Protein AF-A0A957Z1W0-F1 (afdb_monomer_lite)

Secondary structure (DSSP, 8-state):
-HHHHHHHHHHHHHHHHHHHTTS--PPPPPPPP--PPPP-PPPPP----------PPPPEETTEEPPTTPPPPPPPP---TT------B-HHHHEEE---S-----HHHHHHHHTTSS--HHHHS-SS-EEE-GGG-TT-S--S--------SS----S-GGGT----STTHHHHHTGGGSSEE-GGGGGBSSSSPPEESSEEEEEE-TTSS-EEEEEPTT-B-TTS-B--

Sequence (231 aa):
MRKSRLLLSLLAVLAVLLLAACGGASSPAAPAADAPAEEAAAPAESDAAAPEAEAAAGTAGKFGDMPADAIPYPDPPELDLGGAVIDRLPIDQIVTYKALDSYSEPEWVSELVAAGELPPVEERLPVEPKVVLAGGMPDGIGVYGDVWRDFSACPTAGWFNGAGVTSGWFGIESMTSRYSALVKTGPLFRADQDVEPLPNTAKSWEWSEDGLELTMHLIEGAKWSDGELFT

pLDDT: mean 79.97, std 21.45, range [31.0, 98.5]

Structure (mmCIF, N/CA/C/O backbone):
data_AF-A0A957Z1W0-F1
#
_entry.id   AF-A0A957Z1W0-F1
#
loop_
_atom_site.group_PDB
_atom_site.id
_atom_site.type_symbol
_atom_site.label_atom_id
_atom_site.label_alt_id
_atom_site.label_comp_id
_atom_site.label_asym_id
_atom_site.label_entity_id
_atom_site.label_seq_id
_atom_site.pdbx_PDB_ins_code
_atom_site.Cartn_x
_atom_site.Cartn_y
_atom_site.Cartn_z
_atom_site.occupancy
_atom_site.B_iso_or_equiv
_atom_site.auth_seq_id
_atom_site.auth_comp_id
_atom_site.auth_asym_id
_atom_site.auth_atom_id
_atom_site.pdbx_PDB_model_num
ATOM 1 N N . MET A 1 1 ? 32.746 0.016 55.256 1.00 59.09 1 MET A N 1
ATOM 2 C CA . MET A 1 1 ? 32.710 1.059 54.197 1.00 59.09 1 MET A CA 1
ATOM 3 C C . MET A 1 1 ? 33.961 1.091 53.307 1.00 59.09 1 MET A C 1
ATOM 5 O O . MET A 1 1 ? 33.808 1.139 52.096 1.00 59.09 1 MET A O 1
ATOM 9 N N . ARG A 1 2 ? 35.191 1.009 53.844 1.00 56.28 2 ARG A N 1
ATOM 10 C CA . ARG A 1 2 ? 36.436 1.085 53.038 1.00 56.28 2 ARG A CA 1
ATOM 11 C C . ARG A 1 2 ? 36.672 -0.116 52.096 1.00 56.28 2 ARG A C 1
ATOM 13 O O . ARG A 1 2 ? 37.099 0.084 50.970 1.00 56.28 2 ARG A O 1
ATOM 20 N N . LYS A 1 3 ? 36.317 -1.339 52.519 1.00 53.56 3 LYS A N 1
ATOM 21 C CA . LYS A 1 3 ? 36.441 -2.571 51.705 1.00 53.56 3 LYS A CA 1
ATOM 22 C C . LYS A 1 3 ? 35.435 -2.650 50.544 1.00 53.56 3 LYS A C 1
ATOM 24 O O . LYS A 1 3 ? 35.791 -3.102 49.469 1.00 53.56 3 LYS A O 1
ATOM 29 N N . SER A 1 4 ? 34.212 -2.151 50.743 1.00 56.38 4 SER A N 1
ATOM 30 C CA . SER A 1 4 ? 33.168 -2.112 49.702 1.00 56.38 4 SER A CA 1
ATOM 31 C C . SER A 1 4 ? 33.476 -1.068 48.621 1.00 56.38 4 SER A C 1
ATOM 33 O O . SER A 1 4 ? 33.294 -1.350 47.444 1.00 56.38 4 SER A O 1
ATOM 35 N N . ARG A 1 5 ? 34.059 0.084 48.993 1.00 64.69 5 ARG A N 1
ATOM 36 C CA . ARG A 1 5 ? 34.560 1.068 48.018 1.00 64.69 5 ARG A CA 1
ATOM 37 C C . ARG A 1 5 ? 35.732 0.526 47.198 1.00 64.69 5 ARG A C 1
ATOM 39 O O . ARG A 1 5 ? 35.742 0.718 45.994 1.00 64.69 5 ARG A O 1
ATOM 46 N N . LEU A 1 6 ? 36.657 -0.210 47.823 1.00 67.00 6 LEU A N 1
ATOM 47 C CA . LEU A 1 6 ? 37.774 -0.846 47.114 1.00 67.00 6 LEU A CA 1
ATOM 48 C C . LEU A 1 6 ? 37.292 -1.899 46.100 1.00 67.00 6 LEU A C 1
ATOM 50 O O . LEU A 1 6 ? 37.817 -1.966 44.996 1.00 67.00 6 LEU A O 1
ATOM 54 N N . LEU A 1 7 ? 36.267 -2.682 46.463 1.00 66.88 7 LEU A N 1
ATOM 55 C CA . LEU A 1 7 ? 35.676 -3.697 45.588 1.00 66.88 7 LEU A CA 1
ATOM 56 C C . LEU A 1 7 ? 34.949 -3.070 44.389 1.00 66.88 7 LEU A C 1
ATOM 58 O O . LEU A 1 7 ? 35.126 -3.534 43.269 1.00 66.88 7 LEU A O 1
ATOM 62 N N . LEU A 1 8 ? 34.189 -1.987 44.606 1.00 67.75 8 LEU A N 1
ATOM 63 C CA . LEU A 1 8 ? 33.541 -1.246 43.517 1.00 67.75 8 LEU A CA 1
ATOM 64 C C . LEU A 1 8 ? 34.561 -0.574 42.588 1.00 67.75 8 LEU A C 1
ATOM 66 O O . LEU A 1 8 ? 34.362 -0.571 41.379 1.00 67.75 8 LEU A O 1
ATOM 70 N N . SER A 1 9 ? 35.664 -0.039 43.123 1.00 70.00 9 SER A N 1
ATOM 71 C CA . SER A 1 9 ? 36.733 0.541 42.300 1.00 70.00 9 SER A CA 1
ATOM 72 C C . SER A 1 9 ? 37.452 -0.517 41.458 1.00 70.00 9 SER A C 1
ATOM 74 O O . SER A 1 9 ? 37.756 -0.258 40.299 1.00 70.00 9 SER A O 1
ATOM 76 N N . LEU A 1 10 ? 37.675 -1.720 41.999 1.00 73.06 10 LEU A N 1
ATOM 77 C CA . LEU A 1 10 ? 38.251 -2.841 41.247 1.00 73.06 10 LEU A CA 1
ATOM 78 C C . LEU A 1 10 ? 37.306 -3.356 40.154 1.00 73.06 10 LEU A C 1
ATOM 80 O O . LEU A 1 10 ? 37.760 -3.626 39.047 1.00 73.06 10 LEU A O 1
ATOM 84 N N . LEU A 1 11 ? 36.001 -3.437 40.432 1.00 73.00 11 LEU A N 1
ATOM 85 C CA . LEU A 1 11 ? 34.994 -3.810 39.432 1.00 73.00 11 LEU A CA 1
ATOM 86 C C . LEU A 1 11 ? 34.859 -2.761 38.320 1.00 73.00 11 LEU A C 1
ATOM 88 O O . LEU A 1 11 ? 34.731 -3.131 37.157 1.00 73.00 11 LEU A O 1
ATOM 92 N N . ALA A 1 12 ? 34.946 -1.469 38.649 1.00 71.38 12 ALA A N 1
ATOM 93 C CA . ALA A 1 12 ? 34.915 -0.395 37.657 1.00 71.38 12 ALA A CA 1
ATOM 94 C C . ALA A 1 12 ? 36.155 -0.411 36.746 1.00 71.38 12 ALA A C 1
ATOM 96 O O . ALA A 1 12 ? 36.028 -0.261 35.535 1.00 71.38 12 ALA A O 1
ATOM 97 N N . VAL A 1 13 ? 37.348 -0.657 37.301 1.00 74.31 13 VAL A N 1
ATOM 98 C CA . VAL A 1 13 ? 38.587 -0.778 36.510 1.00 74.31 13 VAL A CA 1
ATOM 99 C C . VAL A 1 13 ? 38.562 -2.030 35.626 1.00 74.31 13 VAL A C 1
ATOM 101 O O . VAL A 1 13 ? 38.965 -1.965 34.467 1.00 74.31 13 VAL A O 1
ATOM 104 N N . LEU A 1 14 ? 38.028 -3.150 36.125 1.00 70.25 14 LEU A N 1
ATOM 105 C CA . LEU A 1 14 ? 37.868 -4.375 35.338 1.00 70.25 14 LEU A CA 1
ATOM 106 C C . LEU A 1 14 ? 36.849 -4.197 34.196 1.00 70.25 14 LEU A C 1
ATOM 108 O O . LEU A 1 14 ? 37.093 -4.669 33.091 1.00 70.25 14 LEU A O 1
ATOM 112 N N . ALA A 1 15 ? 35.751 -3.467 34.423 1.00 67.25 15 ALA A N 1
ATOM 113 C CA . ALA A 1 15 ? 34.764 -3.157 33.386 1.00 67.25 15 ALA A CA 1
ATOM 114 C C . ALA A 1 15 ? 35.337 -2.256 32.276 1.00 67.25 15 ALA A C 1
ATOM 116 O O . ALA A 1 15 ? 35.078 -2.494 31.099 1.00 67.25 15 ALA A O 1
ATOM 117 N N . VAL A 1 16 ? 36.171 -1.269 32.626 1.00 66.75 16 VAL A N 1
ATOM 118 C CA . VAL A 1 16 ? 36.849 -0.398 31.646 1.00 66.75 16 VAL A CA 1
ATOM 119 C C . VAL A 1 16 ? 37.889 -1.173 30.825 1.00 66.75 16 VAL A C 1
ATOM 121 O O . VAL A 1 16 ? 37.997 -0.959 29.619 1.00 66.75 16 VAL A O 1
ATOM 124 N N . LEU A 1 17 ? 38.608 -2.121 31.437 1.00 56.19 17 LEU A N 1
ATOM 125 C CA . LEU A 1 17 ? 39.556 -2.991 30.726 1.00 56.19 17 LEU A CA 1
ATOM 126 C C . LEU A 1 17 ? 38.856 -4.001 29.799 1.00 56.19 17 LEU A C 1
ATOM 128 O O . LEU A 1 17 ? 39.382 -4.305 28.732 1.00 56.19 17 LEU A O 1
ATOM 132 N N . LEU A 1 18 ? 37.660 -4.479 30.163 1.00 55.69 18 LEU A N 1
ATOM 133 C CA . LEU A 1 18 ? 36.839 -5.356 29.316 1.00 55.69 18 LEU A CA 1
ATOM 134 C C . LEU A 1 18 ? 36.223 -4.611 28.118 1.00 55.69 18 LEU A C 1
ATOM 136 O O . LEU A 1 18 ? 36.116 -5.183 27.039 1.00 55.69 18 LEU A O 1
ATOM 140 N N . LEU A 1 19 ? 35.880 -3.328 28.272 1.00 53.97 19 LEU A N 1
ATOM 141 C CA . LEU A 1 19 ? 35.364 -2.484 27.184 1.00 53.97 19 LEU A CA 1
ATOM 142 C C . LEU A 1 19 ? 36.447 -2.089 26.162 1.00 53.97 19 LEU A C 1
ATOM 144 O O . LEU A 1 19 ? 36.145 -1.950 24.979 1.00 53.97 19 LEU A O 1
ATOM 148 N N . ALA A 1 20 ? 37.711 -1.970 26.581 1.00 51.81 20 ALA A N 1
ATOM 149 C CA . ALA A 1 20 ? 38.837 -1.703 25.679 1.00 51.81 20 ALA A CA 1
ATOM 150 C C . ALA A 1 20 ? 39.288 -2.939 24.869 1.00 51.81 20 ALA A C 1
ATOM 152 O O . ALA A 1 20 ? 39.982 -2.794 23.866 1.00 51.81 20 ALA A O 1
ATOM 153 N N . ALA A 1 21 ? 38.879 -4.148 25.269 1.00 47.38 21 ALA A N 1
ATOM 154 C CA . ALA A 1 21 ? 39.274 -5.401 24.620 1.00 47.38 21 ALA A CA 1
ATOM 155 C C . ALA A 1 21 ? 38.381 -5.813 23.429 1.00 47.38 21 ALA A C 1
ATOM 157 O O . ALA A 1 21 ? 38.711 -6.770 22.734 1.00 47.38 21 ALA A O 1
ATOM 158 N N . CYS A 1 22 ? 37.290 -5.086 23.154 1.00 44.84 22 CYS A N 1
ATOM 159 C CA . CYS A 1 22 ? 36.417 -5.332 21.994 1.00 44.84 22 CYS A CA 1
ATOM 160 C C . CYS A 1 22 ? 36.575 -4.294 20.865 1.00 44.84 22 CYS A C 1
ATOM 162 O O . CYS A 1 22 ? 35.866 -4.363 19.864 1.00 44.84 22 CYS A O 1
ATOM 164 N N . GLY A 1 23 ? 37.505 -3.343 20.992 1.00 48.09 23 GLY A N 1
ATOM 165 C CA . GLY A 1 23 ? 37.800 -2.334 19.971 1.00 48.09 23 GLY A CA 1
ATOM 166 C C . GLY A 1 23 ? 39.154 -2.570 19.313 1.00 48.09 23 GLY A C 1
ATOM 167 O O . GLY A 1 23 ? 40.088 -1.815 19.557 1.00 48.09 23 GLY A O 1
ATOM 168 N N . GLY A 1 24 ? 39.290 -3.630 18.514 1.00 49.97 24 GLY A N 1
ATOM 169 C CA . GLY A 1 24 ? 40.565 -3.923 17.857 1.00 49.97 24 GLY A CA 1
ATOM 170 C C . GLY A 1 24 ? 40.610 -5.261 17.137 1.00 49.97 24 GLY A C 1
ATOM 171 O O . GLY A 1 24 ? 41.377 -6.137 17.517 1.00 49.97 24 GLY A O 1
ATOM 172 N N . ALA A 1 25 ? 39.815 -5.412 16.081 1.00 33.88 25 ALA A N 1
ATOM 173 C CA . ALA A 1 25 ? 40.031 -6.447 15.079 1.00 33.88 25 ALA A CA 1
ATOM 174 C C . ALA A 1 25 ? 39.794 -5.840 13.691 1.00 33.88 25 ALA A C 1
ATOM 176 O O . ALA A 1 25 ? 38.688 -5.877 13.158 1.00 33.88 25 ALA A O 1
ATOM 177 N N . SER A 1 26 ? 40.848 -5.256 13.110 1.00 42.06 26 SER A N 1
ATOM 178 C CA . SER A 1 26 ? 40.954 -5.215 11.650 1.00 42.06 26 SER A CA 1
ATOM 179 C C . SER A 1 26 ? 40.967 -6.663 11.174 1.00 42.06 26 SER A C 1
ATOM 181 O O . SER A 1 26 ? 41.855 -7.430 11.548 1.00 42.06 26 SER A O 1
ATOM 183 N N . SER A 1 27 ? 39.970 -7.039 10.383 1.00 35.75 27 SER A N 1
ATOM 184 C CA . SER A 1 27 ? 39.966 -8.316 9.676 1.00 35.75 27 SER A CA 1
ATOM 185 C C . SER A 1 27 ? 41.146 -8.335 8.690 1.00 35.75 27 SER A C 1
ATOM 187 O O . SER A 1 27 ? 41.393 -7.310 8.046 1.00 35.75 27 SER A O 1
ATOM 189 N N . PRO A 1 28 ? 41.903 -9.439 8.551 1.00 34.31 28 PRO A N 1
ATOM 190 C CA . PRO A 1 28 ? 42.955 -9.519 7.550 1.00 34.31 28 PRO A CA 1
ATOM 191 C C . PRO A 1 28 ? 42.308 -9.553 6.162 1.00 34.31 28 PRO A C 1
ATOM 193 O O . PRO A 1 28 ? 41.522 -10.448 5.850 1.00 34.31 28 PRO A O 1
ATOM 196 N N . ALA A 1 29 ? 42.626 -8.557 5.334 1.00 34.72 29 ALA A N 1
ATOM 197 C CA . ALA A 1 29 ? 42.295 -8.578 3.919 1.00 34.72 29 ALA A CA 1
ATOM 198 C C . ALA A 1 29 ? 42.909 -9.830 3.269 1.00 34.72 29 ALA A C 1
ATOM 200 O O . ALA A 1 29 ? 44.074 -10.158 3.504 1.00 34.72 29 ALA A O 1
ATOM 201 N N . ALA A 1 30 ? 42.110 -10.529 2.462 1.00 35.12 30 ALA A N 1
ATOM 202 C CA . ALA A 1 30 ? 42.587 -11.593 1.587 1.00 35.12 30 ALA A CA 1
ATOM 203 C C . ALA A 1 30 ? 43.680 -11.049 0.640 1.00 35.12 30 ALA A C 1
ATOM 205 O O . ALA A 1 30 ? 43.606 -9.878 0.255 1.00 35.12 30 ALA A O 1
ATOM 206 N N . PRO A 1 31 ? 44.690 -11.852 0.256 1.00 33.50 31 PRO A N 1
ATOM 207 C CA . PRO A 1 31 ? 45.748 -11.375 -0.623 1.00 33.50 31 PRO A CA 1
ATOM 208 C C . PRO A 1 31 ? 45.157 -11.050 -1.998 1.00 33.50 31 PRO A C 1
ATOM 210 O O . PRO A 1 31 ? 44.576 -11.911 -2.661 1.00 33.50 31 PRO A O 1
ATOM 213 N N . ALA A 1 32 ? 45.296 -9.789 -2.404 1.00 33.56 32 ALA A N 1
ATOM 214 C CA . ALA A 1 32 ? 45.069 -9.365 -3.773 1.00 33.56 32 ALA A CA 1
ATOM 215 C C . ALA A 1 32 ? 46.113 -10.041 -4.672 1.00 33.56 32 ALA A C 1
ATOM 217 O O . ALA A 1 32 ? 47.299 -10.070 -4.343 1.00 33.56 32 ALA A O 1
ATOM 218 N N . ALA A 1 33 ? 45.655 -10.610 -5.784 1.00 36.47 33 ALA A N 1
ATOM 219 C CA . ALA A 1 33 ? 46.530 -11.113 -6.828 1.00 36.47 33 ALA A CA 1
ATOM 220 C C . ALA A 1 33 ? 47.331 -9.952 -7.442 1.00 36.47 33 ALA A C 1
ATOM 222 O O . ALA A 1 33 ? 46.771 -8.886 -7.702 1.00 36.47 33 ALA A O 1
ATOM 223 N N . ASP A 1 34 ? 48.628 -10.188 -7.648 1.00 34.19 34 ASP A N 1
ATOM 224 C CA . ASP A 1 34 ? 49.595 -9.290 -8.283 1.00 34.19 34 ASP A CA 1
ATOM 225 C C . ASP A 1 34 ? 49.047 -8.649 -9.569 1.00 34.19 34 ASP A C 1
ATOM 227 O O . ASP A 1 34 ? 48.797 -9.328 -10.567 1.00 34.19 34 ASP A O 1
ATOM 231 N N . ALA A 1 35 ? 48.938 -7.322 -9.560 1.00 34.38 35 ALA A N 1
ATOM 232 C CA . ALA A 1 35 ? 48.971 -6.496 -10.759 1.00 34.38 35 ALA A CA 1
ATOM 233 C C . ALA A 1 35 ? 50.261 -5.658 -10.682 1.00 34.38 35 ALA A C 1
ATOM 235 O O . ALA A 1 35 ? 50.503 -5.044 -9.637 1.00 34.38 35 ALA A O 1
ATOM 236 N N . PRO A 1 36 ? 51.121 -5.644 -11.717 1.00 33.56 36 PRO A N 1
ATOM 237 C CA . PRO A 1 36 ? 52.393 -4.947 -11.630 1.00 33.56 36 PRO A CA 1
ATOM 238 C C . PRO A 1 36 ? 52.189 -3.435 -11.527 1.00 33.56 36 PRO A C 1
ATOM 240 O O . PRO A 1 36 ? 51.396 -2.846 -12.260 1.00 33.56 36 PRO A O 1
ATOM 243 N N . ALA A 1 37 ? 52.940 -2.830 -10.608 1.00 32.16 37 ALA A N 1
ATOM 244 C CA . ALA A 1 37 ? 53.057 -1.392 -10.443 1.00 32.16 37 ALA A CA 1
ATOM 245 C C . ALA A 1 37 ? 53.673 -0.767 -11.701 1.00 32.16 37 ALA A C 1
ATOM 247 O O . ALA A 1 37 ? 54.792 -1.116 -12.082 1.00 32.16 37 ALA A O 1
ATOM 248 N N . GLU A 1 38 ? 52.950 0.161 -12.322 1.00 32.00 38 GLU A N 1
ATOM 249 C CA . GLU A 1 38 ? 53.497 1.024 -13.361 1.00 32.00 38 GLU A CA 1
ATOM 250 C C . GLU A 1 38 ? 54.140 2.260 -12.716 1.00 32.00 38 GLU A C 1
ATOM 252 O O . GLU A 1 38 ? 53.639 2.850 -11.756 1.00 32.00 38 GLU A O 1
ATOM 257 N N . GLU A 1 39 ? 55.328 2.562 -13.217 1.00 31.98 39 GLU A N 1
ATOM 258 C CA . GLU A 1 39 ? 56.337 3.470 -12.697 1.00 31.98 39 GLU A CA 1
ATOM 259 C C . GLU A 1 39 ? 55.892 4.938 -12.806 1.00 31.98 39 GLU A C 1
ATOM 261 O O . GLU A 1 39 ? 55.429 5.398 -13.850 1.00 31.98 39 GLU A O 1
ATOM 266 N N . ALA A 1 40 ? 56.039 5.700 -11.719 1.00 33.75 40 ALA A N 1
ATOM 267 C CA . ALA A 1 40 ? 55.772 7.133 -11.717 1.00 33.75 40 ALA A CA 1
ATOM 268 C C . ALA A 1 40 ? 56.818 7.868 -12.574 1.00 33.75 40 ALA A C 1
ATOM 270 O O . ALA A 1 40 ? 57.959 8.059 -12.152 1.00 33.75 40 ALA A O 1
ATOM 271 N N . ALA A 1 41 ? 56.421 8.300 -13.772 1.00 31.34 41 ALA A N 1
ATOM 272 C CA . ALA A 1 41 ? 57.234 9.162 -14.619 1.00 31.34 41 ALA A CA 1
ATOM 273 C C . ALA A 1 41 ? 57.200 10.621 -14.119 1.00 31.34 41 ALA A C 1
ATOM 275 O O . ALA A 1 41 ? 56.143 11.186 -13.834 1.00 31.34 41 ALA A O 1
ATOM 276 N N . ALA A 1 42 ? 58.390 11.216 -14.010 1.00 36.88 42 ALA A N 1
ATOM 277 C CA . ALA A 1 42 ? 58.640 12.617 -13.671 1.00 36.88 42 ALA A CA 1
ATOM 278 C C . ALA A 1 42 ? 57.992 13.595 -14.684 1.00 36.88 42 ALA A C 1
ATOM 280 O O . ALA A 1 42 ? 57.745 13.210 -15.829 1.00 36.88 42 ALA A O 1
ATOM 281 N N . PRO A 1 43 ? 57.728 14.863 -14.304 1.00 31.88 43 PRO A N 1
ATOM 282 C CA . PRO A 1 43 ? 57.012 15.798 -15.162 1.00 31.88 43 PRO A CA 1
ATOM 283 C C . PRO A 1 43 ? 57.882 16.205 -16.356 1.00 31.88 43 PRO A C 1
ATOM 285 O O . PRO A 1 43 ? 58.996 16.698 -16.186 1.00 31.88 43 PRO A O 1
ATOM 288 N N . ALA A 1 44 ? 57.362 16.007 -17.566 1.00 31.00 44 ALA A N 1
ATOM 289 C CA . ALA A 1 44 ? 57.933 16.589 -18.770 1.00 31.00 44 ALA A CA 1
ATOM 290 C C . ALA A 1 44 ? 57.480 18.052 -18.879 1.00 31.00 44 ALA A C 1
ATOM 292 O O . ALA A 1 44 ? 56.282 18.334 -18.952 1.00 31.00 44 ALA A O 1
ATOM 293 N N . GLU A 1 45 ? 58.439 18.979 -18.889 1.00 40.72 45 GLU A N 1
ATOM 294 C CA . GLU A 1 45 ? 58.228 20.346 -19.365 1.00 40.72 45 GLU A CA 1
ATOM 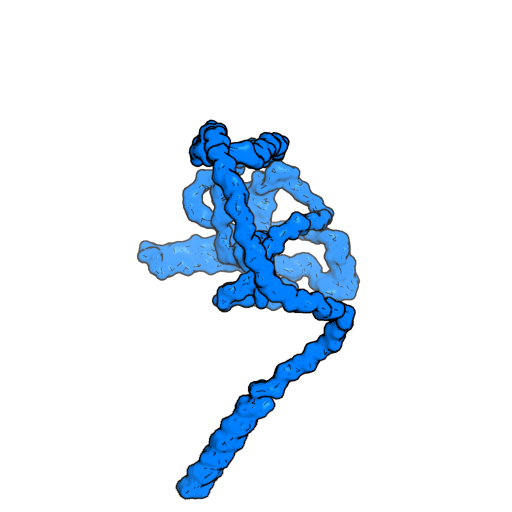295 C C . GLU A 1 45 ? 57.715 20.294 -20.810 1.00 40.72 45 GLU A C 1
ATOM 297 O O . GLU A 1 45 ? 58.385 19.791 -21.711 1.00 40.72 45 GLU A O 1
ATOM 302 N N . SER A 1 46 ? 56.510 20.817 -21.020 1.00 32.34 46 SER A N 1
ATOM 303 C CA . SER A 1 46 ? 55.930 21.064 -22.337 1.00 32.34 46 SER A CA 1
ATOM 304 C C . SER A 1 46 ? 55.890 22.572 -22.563 1.00 32.34 46 SER A C 1
ATOM 306 O O . SER A 1 46 ? 54.828 23.192 -22.535 1.00 32.34 46 SER A O 1
ATOM 308 N N . ASP A 1 47 ? 57.062 23.159 -22.798 1.00 43.38 47 ASP A N 1
ATOM 309 C CA . ASP A 1 47 ? 57.164 24.430 -23.509 1.00 43.38 47 ASP A CA 1
ATOM 310 C C . ASP A 1 47 ? 56.915 24.159 -24.998 1.00 43.38 47 ASP A C 1
ATOM 312 O O . ASP A 1 47 ? 57.815 23.858 -25.781 1.00 43.38 47 ASP A O 1
ATOM 316 N N . ALA A 1 48 ? 55.646 24.229 -25.384 1.00 33.84 48 ALA A N 1
ATOM 317 C CA . ALA A 1 48 ? 55.233 24.430 -26.761 1.00 33.84 48 ALA A CA 1
ATOM 318 C C . ALA A 1 48 ? 53.875 25.127 -26.726 1.00 33.84 48 ALA A C 1
ATOM 320 O O . ALA A 1 48 ? 52.832 24.493 -26.571 1.00 33.84 48 ALA A O 1
ATOM 321 N N . ALA A 1 49 ? 53.902 26.455 -26.836 1.00 39.69 49 ALA A N 1
ATOM 322 C CA . ALA A 1 49 ? 52.715 27.244 -27.111 1.00 39.69 49 ALA A CA 1
ATOM 323 C C . ALA A 1 49 ? 52.084 26.732 -28.416 1.00 39.69 49 ALA A C 1
ATOM 325 O O . ALA A 1 49 ? 52.583 26.997 -29.512 1.00 39.69 49 ALA A O 1
ATOM 326 N N . ALA A 1 50 ? 51.009 25.956 -28.290 1.00 32.81 50 ALA A N 1
ATOM 327 C CA . ALA A 1 50 ? 50.101 25.704 -29.392 1.00 32.81 50 ALA A CA 1
ATOM 328 C C . ALA A 1 50 ? 49.417 27.038 -29.734 1.00 32.81 50 ALA A C 1
ATOM 330 O O . ALA A 1 50 ? 49.073 27.787 -28.815 1.00 32.81 50 ALA A O 1
ATOM 331 N N . PRO A 1 51 ? 49.256 27.380 -31.022 1.00 34.88 51 PRO A N 1
ATOM 332 C CA . PRO A 1 51 ? 48.611 28.627 -31.397 1.00 34.88 51 PRO A CA 1
ATOM 333 C C . PRO A 1 51 ? 47.194 28.636 -30.820 1.00 34.88 51 PRO A C 1
ATOM 335 O O . PRO A 1 51 ? 46.484 27.635 -30.932 1.00 34.88 51 PRO A O 1
ATOM 338 N N . GLU A 1 52 ? 46.795 29.751 -30.201 1.00 37.50 52 GLU A N 1
ATOM 339 C CA . GLU A 1 52 ? 45.390 30.038 -29.921 1.00 37.50 52 GLU A CA 1
ATOM 340 C C . GLU A 1 52 ? 44.636 29.914 -31.246 1.00 37.50 52 GLU A C 1
ATOM 342 O O . GLU A 1 52 ? 44.704 30.785 -32.115 1.00 37.50 52 GLU A O 1
ATOM 347 N N . ALA A 1 53 ? 43.974 28.774 -31.434 1.00 40.00 53 ALA A N 1
ATOM 348 C CA . ALA A 1 53 ? 42.969 28.631 -32.457 1.00 40.00 53 ALA A CA 1
ATOM 349 C C . ALA A 1 53 ? 41.845 29.582 -32.055 1.00 40.00 53 ALA A C 1
ATOM 351 O O . ALA A 1 53 ? 41.184 29.385 -31.036 1.00 40.00 53 ALA A O 1
ATOM 352 N N . GLU A 1 54 ? 41.710 30.649 -32.834 1.00 43.94 54 GLU A N 1
ATOM 353 C CA . GLU A 1 54 ? 40.605 31.592 -32.795 1.00 43.94 54 GLU A CA 1
ATOM 354 C C . GLU A 1 54 ? 39.307 30.800 -32.586 1.00 43.94 54 GLU A C 1
ATOM 356 O O . GLU A 1 54 ? 38.970 29.931 -33.395 1.00 43.94 54 GLU A O 1
ATOM 361 N N . ALA A 1 55 ? 38.649 31.015 -31.442 1.00 45.22 55 ALA A N 1
ATOM 362 C CA . ALA A 1 55 ? 37.453 30.278 -31.067 1.00 45.22 55 ALA A CA 1
ATOM 363 C C . ALA A 1 55 ? 36.419 30.436 -32.186 1.00 45.22 55 ALA A C 1
ATOM 365 O O . ALA A 1 55 ? 35.862 31.518 -32.383 1.00 45.22 55 ALA A O 1
ATOM 366 N N . ALA A 1 56 ? 36.203 29.366 -32.952 1.00 50.84 56 ALA A N 1
ATOM 367 C CA . ALA A 1 56 ? 35.182 29.342 -33.981 1.00 50.84 56 ALA A CA 1
ATOM 368 C C . ALA A 1 56 ? 33.843 29.686 -33.320 1.00 50.84 56 ALA A C 1
ATOM 370 O O . ALA A 1 56 ? 33.461 29.073 -32.322 1.00 50.84 56 ALA A O 1
ATOM 371 N N . ALA A 1 57 ? 33.177 30.715 -33.848 1.00 53.91 57 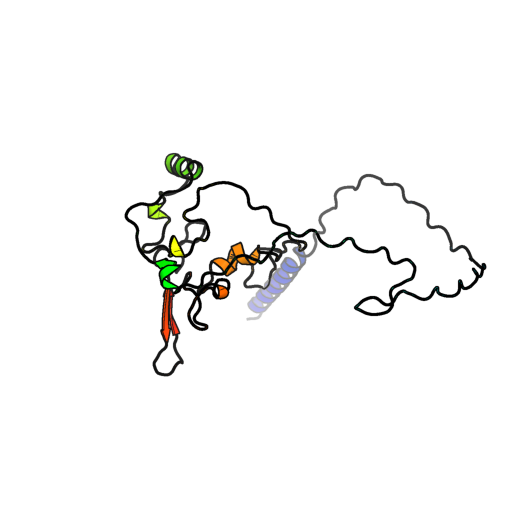ALA A N 1
ATOM 372 C CA . ALA A 1 57 ? 31.925 31.218 -33.308 1.00 53.91 57 ALA A CA 1
ATOM 373 C C . ALA A 1 57 ? 30.903 30.076 -33.217 1.00 53.91 57 ALA A C 1
ATOM 375 O O . ALA A 1 57 ? 30.528 29.478 -34.228 1.00 53.91 57 ALA A O 1
ATOM 376 N N . GLY A 1 58 ? 30.495 29.769 -31.988 1.00 60.66 58 GLY A N 1
ATOM 377 C CA . GLY A 1 58 ? 29.482 28.771 -31.692 1.00 60.66 58 GLY A CA 1
ATOM 378 C C . GLY A 1 58 ? 28.153 29.087 -32.369 1.00 60.66 58 GLY A C 1
ATOM 379 O O . GLY A 1 58 ? 27.779 30.247 -32.537 1.00 60.66 58 GLY A O 1
ATOM 380 N N . THR A 1 59 ? 27.408 28.058 -32.765 1.00 62.06 59 THR A N 1
ATOM 381 C CA . THR A 1 59 ? 26.026 28.242 -33.217 1.00 62.06 59 THR A CA 1
ATOM 382 C C . THR A 1 59 ? 25.133 28.515 -32.009 1.00 62.06 59 THR A C 1
ATOM 384 O O . THR A 1 59 ? 25.130 27.724 -31.063 1.00 62.06 59 THR A O 1
ATOM 387 N N . ALA A 1 60 ? 24.349 29.594 -32.052 1.00 63.59 60 ALA A N 1
ATOM 388 C CA . ALA A 1 60 ? 23.347 29.891 -31.034 1.00 63.59 60 ALA A CA 1
ATOM 389 C C . ALA A 1 60 ? 22.246 28.818 -31.049 1.00 63.59 60 ALA A C 1
ATOM 391 O O . ALA A 1 60 ? 21.418 28.755 -31.961 1.00 63.59 60 ALA A O 1
ATOM 392 N N . GLY A 1 61 ? 22.253 27.951 -30.041 1.00 70.50 61 GLY A N 1
ATOM 393 C CA . GLY A 1 61 ? 21.164 27.030 -29.757 1.00 70.50 61 GLY A CA 1
ATOM 394 C C . GLY A 1 61 ? 20.034 27.724 -28.994 1.00 70.50 61 GLY A C 1
ATOM 395 O O . GLY A 1 61 ? 20.164 28.847 -28.508 1.00 70.50 61 GLY A O 1
ATOM 396 N N . LYS A 1 62 ? 18.917 27.010 -28.807 1.00 73.75 62 LYS A N 1
ATOM 397 C CA . LYS A 1 62 ? 17.749 27.457 -28.016 1.00 73.75 62 LYS A CA 1
ATOM 398 C C . LYS A 1 62 ? 18.104 27.938 -26.595 1.00 73.75 62 LYS A C 1
ATOM 400 O O . LYS A 1 62 ? 17.323 28.668 -25.990 1.00 73.75 62 LYS A O 1
ATOM 405 N N . PHE A 1 63 ? 19.261 27.533 -26.072 1.00 77.56 63 PHE A N 1
ATOM 406 C CA . PHE A 1 63 ? 19.723 27.812 -24.712 1.00 77.56 63 PHE A CA 1
ATOM 407 C C . PHE A 1 63 ? 21.034 28.620 -24.654 1.00 77.56 63 PHE A C 1
ATOM 409 O O . PHE A 1 63 ? 21.633 28.710 -23.587 1.00 77.56 63 PHE A O 1
ATOM 416 N N . GLY A 1 64 ? 21.466 29.218 -25.772 1.00 79.56 64 GLY A N 1
ATOM 417 C CA . GLY A 1 64 ? 22.702 30.004 -25.869 1.00 79.56 64 GLY A CA 1
ATOM 418 C C . GLY A 1 64 ? 23.722 29.418 -26.845 1.00 79.56 64 GLY A C 1
ATOM 419 O O . GLY A 1 64 ? 23.440 28.442 -27.544 1.00 79.56 64 GLY A O 1
ATOM 420 N N . ASP A 1 65 ? 24.898 30.038 -26.906 1.00 83.31 65 ASP A N 1
ATOM 421 C CA . ASP A 1 65 ? 25.975 29.643 -27.817 1.00 83.31 65 ASP A CA 1
ATOM 422 C C . ASP A 1 65 ? 26.537 28.270 -27.437 1.00 83.31 65 ASP A C 1
ATOM 424 O O . ASP A 1 65 ? 26.915 28.028 -26.289 1.00 83.31 65 ASP A O 1
ATOM 428 N N . MET A 1 66 ? 26.575 27.356 -28.406 1.00 77.00 66 MET A N 1
ATOM 429 C CA . MET A 1 66 ? 27.143 26.022 -28.220 1.00 77.00 66 MET A CA 1
ATOM 430 C C . MET A 1 66 ? 28.609 25.981 -28.669 1.00 77.00 66 MET A C 1
ATOM 432 O O . MET A 1 66 ? 28.959 26.681 -29.620 1.00 77.00 66 MET A O 1
ATOM 436 N N . PRO A 1 67 ? 29.465 25.145 -28.049 1.00 85.00 67 PRO A N 1
ATOM 437 C CA . PRO A 1 67 ? 30.815 24.887 -28.547 1.00 85.00 67 PRO A CA 1
ATOM 438 C C . PRO A 1 67 ? 30.813 24.479 -30.027 1.00 85.00 67 PRO A C 1
ATOM 440 O O . PRO A 1 67 ? 29.901 23.790 -30.485 1.00 85.00 67 PRO A O 1
ATOM 443 N N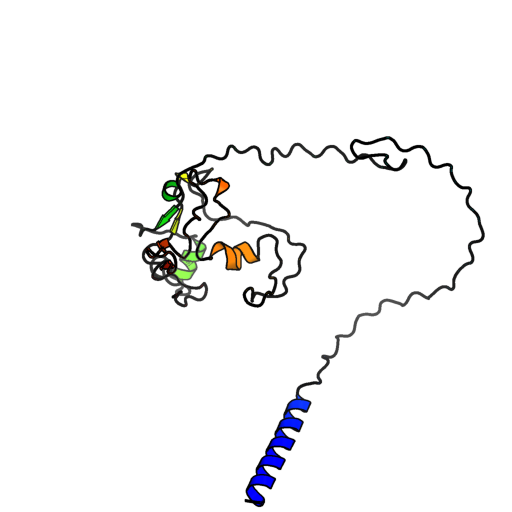 . ALA A 1 68 ? 31.835 24.891 -30.780 1.00 81.88 68 ALA A N 1
ATOM 444 C CA . ALA A 1 68 ? 31.930 24.610 -32.216 1.00 81.88 68 ALA A CA 1
ATOM 445 C C . ALA A 1 68 ? 32.061 23.106 -32.543 1.00 81.88 68 ALA A C 1
ATOM 447 O O . ALA A 1 68 ? 31.763 22.690 -33.659 1.00 81.88 68 ALA A O 1
ATOM 448 N N . ASP A 1 69 ? 32.490 22.297 -31.574 1.00 84.56 69 ASP A N 1
ATOM 449 C CA . ASP A 1 69 ? 32.622 20.840 -31.633 1.00 84.56 69 ASP A CA 1
ATOM 450 C C . ASP A 1 69 ? 31.411 20.094 -31.044 1.00 84.56 69 ASP A C 1
ATOM 452 O O . ASP A 1 69 ? 31.444 18.870 -30.896 1.00 84.56 69 ASP A O 1
ATOM 456 N N . ALA A 1 70 ? 30.326 20.805 -30.720 1.00 83.12 70 ALA A N 1
ATOM 457 C CA . ALA A 1 70 ? 29.112 20.186 -30.215 1.00 83.12 70 ALA A CA 1
ATOM 458 C C . ALA A 1 70 ? 28.523 19.216 -31.251 1.00 83.12 70 ALA A C 1
ATOM 460 O O . ALA A 1 70 ? 28.128 19.597 -32.355 1.00 83.12 70 ALA A O 1
ATOM 461 N N . ILE A 1 71 ? 28.427 17.945 -30.866 1.00 82.75 71 ILE A N 1
ATOM 462 C CA . ILE A 1 71 ? 27.760 16.919 -31.663 1.00 82.75 71 ILE A CA 1
ATOM 463 C C . ILE A 1 71 ? 26.251 17.061 -31.419 1.00 82.75 71 ILE A C 1
ATOM 465 O O . ILE A 1 71 ? 25.831 17.007 -30.259 1.00 82.75 71 ILE A O 1
ATOM 469 N N . PRO A 1 72 ? 25.421 17.227 -32.466 1.00 81.50 72 PRO A N 1
ATOM 470 C CA . PRO A 1 72 ? 23.976 17.262 -32.302 1.00 81.50 72 PRO A CA 1
ATOM 471 C C . PRO A 1 72 ? 23.501 15.972 -31.637 1.00 81.50 72 PRO A C 1
ATOM 473 O O . PRO A 1 72 ? 23.760 14.875 -32.139 1.00 81.50 72 PRO A O 1
ATOM 476 N N . TYR A 1 73 ? 22.813 16.100 -30.503 1.00 80.62 73 TYR A N 1
ATOM 477 C CA . TYR A 1 73 ? 22.108 14.962 -29.931 1.00 80.62 73 TYR A CA 1
ATOM 478 C C . TYR A 1 73 ? 20.969 14.596 -30.893 1.00 80.62 73 TYR A C 1
ATOM 480 O O . TYR A 1 73 ? 20.279 15.509 -31.357 1.00 80.62 73 TYR A O 1
ATOM 488 N N . PRO A 1 74 ? 20.783 13.311 -31.246 1.00 85.69 74 PRO A N 1
ATOM 489 C CA . PRO A 1 74 ? 19.655 12.924 -32.079 1.00 85.69 74 PRO A CA 1
ATOM 490 C C . PRO A 1 74 ? 18.354 13.316 -31.383 1.00 85.69 74 PRO A C 1
ATOM 492 O O . PRO A 1 74 ? 18.275 13.290 -30.152 1.00 85.69 74 PRO A O 1
ATOM 495 N N . ASP A 1 75 ? 17.330 13.651 -32.165 1.00 84.94 75 ASP A N 1
ATOM 496 C CA . ASP A 1 75 ? 16.002 13.832 -31.593 1.00 84.94 75 ASP A CA 1
ATOM 497 C C . ASP A 1 75 ? 15.622 12.566 -30.809 1.00 84.94 75 ASP A C 1
ATOM 499 O O . ASP A 1 75 ? 15.892 11.446 -31.269 1.00 84.94 75 ASP A O 1
ATOM 503 N N . PRO A 1 76 ? 15.057 12.714 -29.597 1.00 80.12 76 PRO A N 1
ATOM 504 C CA . PRO A 1 76 ? 14.636 11.560 -28.827 1.00 80.12 76 PRO A CA 1
ATOM 505 C C . PRO A 1 76 ? 13.612 10.765 -29.647 1.00 80.12 76 PRO A C 1
ATOM 507 O O . PRO A 1 76 ? 12.789 11.368 -30.342 1.00 80.12 76 PRO A O 1
ATOM 510 N N . PRO A 1 77 ? 13.628 9.423 -29.579 1.00 81.75 77 PRO A N 1
ATOM 511 C CA . PRO A 1 77 ? 12.578 8.636 -30.207 1.00 81.75 77 PRO A CA 1
ATOM 512 C C . PRO A 1 77 ? 11.214 9.069 -29.659 1.00 81.75 77 PRO A C 1
ATOM 514 O O . PRO A 1 77 ? 11.081 9.366 -28.469 1.00 81.75 77 PRO A O 1
ATOM 517 N N . GLU A 1 78 ? 10.190 9.088 -30.513 1.00 79.38 78 GLU A N 1
ATOM 518 C CA . GLU A 1 78 ? 8.812 9.241 -30.050 1.00 79.38 78 GLU A CA 1
ATOM 519 C C . GLU A 1 78 ? 8.431 7.984 -29.263 1.00 79.38 78 GLU A C 1
ATOM 521 O O . GLU A 1 78 ? 8.141 6.934 -29.830 1.00 79.38 78 GLU A O 1
ATOM 526 N N . LEU A 1 79 ? 8.505 8.074 -27.935 1.00 72.12 79 LEU A N 1
ATOM 527 C CA . LEU A 1 79 ? 8.198 6.959 -27.038 1.00 72.12 79 LEU A CA 1
ATOM 528 C C . LEU A 1 79 ? 6.703 6.876 -26.681 1.00 72.12 79 LEU A C 1
ATOM 530 O O . LEU A 1 79 ? 6.323 5.978 -25.937 1.00 72.12 79 LEU A O 1
ATOM 534 N N . ASP A 1 80 ? 5.882 7.825 -27.153 1.00 69.06 80 ASP A N 1
ATOM 535 C CA . ASP A 1 80 ? 4.467 8.003 -26.767 1.00 69.06 80 ASP A CA 1
ATOM 536 C C . ASP A 1 80 ? 4.242 7.932 -25.236 1.00 69.06 80 ASP A C 1
ATOM 538 O O . ASP A 1 80 ? 3.214 7.491 -24.721 1.00 69.06 80 ASP A O 1
ATOM 542 N N . LEU A 1 81 ? 5.258 8.338 -24.464 1.00 65.25 81 LEU A N 1
ATOM 543 C CA . LEU A 1 81 ? 5.226 8.298 -23.007 1.00 65.25 81 LEU A CA 1
ATOM 544 C C . LEU A 1 81 ? 4.438 9.497 -22.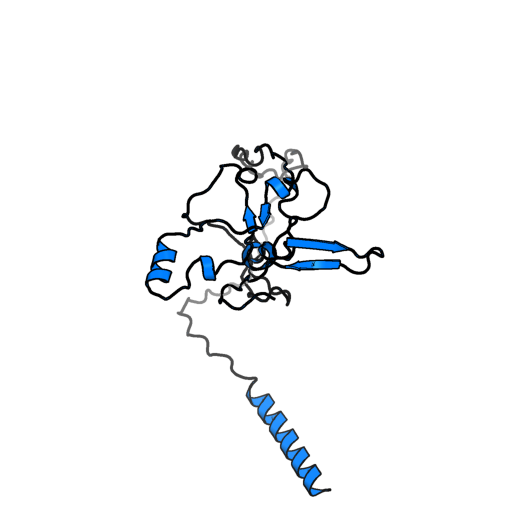478 1.00 65.25 81 LEU A C 1
ATOM 546 O O . LEU A 1 81 ? 4.752 10.645 -22.782 1.00 65.25 81 LEU A O 1
ATOM 550 N N . GLY A 1 82 ? 3.448 9.222 -21.624 1.00 59.25 82 GLY A N 1
ATOM 551 C CA . GLY A 1 82 ? 2.689 10.247 -20.899 1.00 59.25 82 GLY A CA 1
ATOM 552 C C . GLY A 1 82 ? 1.390 10.713 -21.566 1.00 59.25 82 GLY A C 1
ATOM 553 O O . GLY A 1 82 ? 0.787 11.663 -21.075 1.00 59.25 82 GLY A O 1
ATOM 554 N N . GLY A 1 83 ? 0.942 10.054 -22.643 1.00 63.25 83 GLY A N 1
ATOM 555 C CA . GLY A 1 83 ? -0.293 10.386 -23.370 1.00 63.25 83 GLY A CA 1
ATOM 556 C C . GLY A 1 83 ? -1.564 9.670 -22.896 1.00 63.25 83 GLY A C 1
ATOM 557 O O . GLY A 1 83 ? -2.643 9.927 -23.431 1.00 63.25 83 GLY A O 1
ATOM 558 N N . ALA A 1 84 ? -1.471 8.770 -21.912 1.00 71.50 84 ALA A N 1
ATOM 559 C CA . ALA A 1 84 ? -2.643 8.055 -21.418 1.00 71.50 84 ALA A CA 1
ATOM 560 C C . ALA A 1 84 ? -3.623 9.035 -20.756 1.00 71.50 84 ALA A C 1
ATOM 562 O O . ALA A 1 84 ? -3.271 9.748 -19.813 1.00 71.50 84 ALA A O 1
ATOM 563 N N . VAL A 1 85 ? -4.863 9.063 -21.249 1.00 79.44 85 VAL A N 1
ATOM 564 C CA . VAL A 1 85 ? -5.940 9.845 -20.638 1.00 79.44 85 VAL A CA 1
ATOM 565 C C . VAL A 1 85 ? -6.163 9.318 -19.225 1.00 79.44 85 VAL A C 1
ATOM 567 O O . VAL A 1 85 ? -6.470 8.143 -19.031 1.00 79.44 85 VAL A O 1
ATOM 570 N N . ILE A 1 86 ? -5.987 10.189 -18.233 1.00 83.06 86 ILE A N 1
ATOM 571 C CA . ILE A 1 86 ? -6.252 9.847 -16.839 1.00 83.06 86 ILE A CA 1
ATOM 572 C C . ILE A 1 86 ? -7.759 9.942 -16.624 1.00 83.06 86 ILE A C 1
ATOM 574 O O . ILE A 1 86 ? -8.309 11.041 -16.549 1.00 83.06 86 ILE A O 1
ATOM 578 N N . ASP A 1 87 ? -8.410 8.788 -16.516 1.00 86.75 87 ASP A N 1
ATOM 579 C CA . ASP A 1 87 ? -9.790 8.718 -16.051 1.00 86.75 87 ASP A CA 1
ATOM 580 C C . ASP A 1 87 ? -9.818 8.923 -14.531 1.00 86.75 87 ASP A C 1
ATOM 582 O O . ASP A 1 87 ? -9.213 8.149 -13.777 1.00 86.75 87 ASP A O 1
ATOM 586 N N . ARG A 1 88 ? -10.435 10.025 -14.090 1.00 92.06 88 ARG A N 1
ATOM 587 C CA . ARG A 1 88 ? -10.532 10.373 -12.668 1.00 92.06 88 ARG A CA 1
ATOM 588 C C . ARG A 1 88 ? -11.816 9.783 -12.106 1.00 92.06 88 ARG A C 1
ATOM 590 O O . ARG A 1 88 ? -12.887 10.023 -12.653 1.00 92.06 88 ARG A O 1
ATOM 597 N N . LEU A 1 89 ? -11.696 9.056 -11.001 1.00 93.12 89 LEU A N 1
ATOM 598 C CA . LEU A 1 89 ? -12.807 8.364 -10.354 1.00 93.12 89 LEU A CA 1
ATOM 599 C C . LEU A 1 89 ? -12.858 8.707 -8.863 1.00 93.12 89 LEU A C 1
ATOM 601 O O . LEU A 1 89 ? -11.803 8.939 -8.264 1.00 93.12 89 LEU A O 1
ATOM 605 N N . PRO A 1 90 ? -14.041 8.642 -8.236 1.00 94.12 90 PRO A N 1
ATOM 606 C CA . PRO A 1 90 ? -14.143 8.640 -6.785 1.00 94.12 90 PRO A CA 1
ATOM 607 C C . PRO A 1 90 ? -13.289 7.527 -6.171 1.00 94.12 90 PRO A C 1
ATOM 609 O O . PRO A 1 90 ? -13.267 6.400 -6.672 1.00 94.12 90 PRO A O 1
ATOM 612 N N . ILE A 1 91 ? -12.587 7.818 -5.070 1.00 94.00 91 ILE A N 1
ATOM 613 C CA . ILE A 1 91 ? -11.741 6.823 -4.374 1.00 94.00 91 ILE A CA 1
ATOM 614 C C . ILE A 1 91 ? -12.498 5.521 -4.063 1.00 94.00 91 ILE A C 1
ATOM 616 O O . ILE A 1 91 ? -11.913 4.448 -4.208 1.00 94.00 91 ILE A O 1
ATOM 620 N N . ASP A 1 92 ? -13.782 5.578 -3.702 1.00 93.62 92 ASP A N 1
ATOM 621 C CA . ASP A 1 92 ? -14.603 4.395 -3.395 1.00 93.62 92 ASP A CA 1
ATOM 622 C C . ASP A 1 92 ? -14.934 3.523 -4.624 1.00 93.62 92 ASP A C 1
ATOM 624 O O . ASP A 1 92 ? -15.316 2.362 -4.470 1.00 93.62 92 ASP A O 1
ATOM 628 N N . GLN A 1 93 ? -14.717 4.038 -5.838 1.00 94.25 93 GLN A N 1
ATOM 629 C CA . GLN A 1 93 ? -14.758 3.292 -7.101 1.00 94.25 93 GLN A CA 1
ATOM 630 C C . GLN A 1 93 ? -13.381 2.749 -7.521 1.00 94.25 93 GLN A C 1
ATOM 632 O O . GLN A 1 93 ? -13.293 1.930 -8.438 1.00 94.25 93 GLN A O 1
ATOM 637 N N . ILE A 1 94 ? -12.308 3.154 -6.833 1.00 94.44 94 ILE A N 1
ATOM 638 C CA . ILE A 1 94 ? -10.936 2.670 -7.048 1.00 94.44 94 ILE A CA 1
ATOM 639 C C . ILE A 1 94 ? -10.578 1.597 -6.015 1.00 94.44 94 ILE A C 1
ATOM 641 O O . ILE A 1 94 ? -9.989 0.569 -6.357 1.00 94.44 94 ILE A O 1
ATOM 645 N N . VAL A 1 95 ? -10.906 1.829 -4.744 1.00 95.06 95 VAL A N 1
ATOM 646 C CA . VAL A 1 95 ? -10.513 0.979 -3.620 1.00 95.06 95 VAL A CA 1
ATOM 647 C C . VAL A 1 95 ? -11.609 0.915 -2.559 1.00 95.06 95 VAL A C 1
ATOM 649 O O . VAL A 1 95 ? -12.265 1.903 -2.251 1.00 95.06 95 VAL A O 1
ATOM 652 N N . THR A 1 96 ? -11.786 -0.262 -1.967 1.00 96.31 96 THR A N 1
ATOM 653 C CA . THR A 1 96 ? -12.701 -0.498 -0.846 1.00 96.31 96 THR A CA 1
ATOM 654 C C . THR A 1 96 ? -12.101 -1.513 0.133 1.00 96.31 96 THR A C 1
ATOM 656 O O . THR A 1 96 ? -11.036 -2.072 -0.126 1.00 96.31 96 THR A O 1
ATOM 659 N N . TYR A 1 97 ? -12.771 -1.759 1.256 1.00 97.62 97 TYR A N 1
ATOM 660 C CA . TYR A 1 97 ? -12.368 -2.734 2.271 1.00 97.62 97 TYR A CA 1
ATOM 661 C C . TYR A 1 97 ? -13.560 -3.618 2.582 1.00 97.62 97 TYR A C 1
ATOM 663 O O . TYR A 1 97 ? -14.594 -3.117 3.015 1.00 97.62 97 TYR A O 1
ATOM 671 N N . LYS A 1 98 ? -13.433 -4.914 2.303 1.00 97.62 98 LYS A N 1
ATOM 672 C CA . LYS A 1 98 ? -14.487 -5.899 2.557 1.00 97.62 98 LYS A CA 1
ATOM 673 C C . LYS A 1 98 ? -13.942 -7.312 2.440 1.00 97.62 98 LYS A C 1
ATOM 675 O O . LYS A 1 98 ? -13.026 -7.556 1.655 1.00 97.62 98 LYS A O 1
ATOM 680 N N . ALA A 1 99 ? -14.564 -8.244 3.152 1.00 98.06 99 ALA A N 1
ATOM 681 C CA . ALA A 1 99 ? -14.398 -9.662 2.869 1.00 98.06 99 ALA A CA 1
ATOM 682 C C . ALA A 1 99 ? -15.000 -10.016 1.495 1.00 98.06 99 ALA A C 1
ATOM 684 O O . ALA A 1 99 ? -15.996 -9.426 1.064 1.00 98.06 99 ALA A O 1
ATOM 685 N N . LEU A 1 100 ? -14.386 -10.978 0.811 1.00 97.69 100 LEU A N 1
ATOM 686 C CA . LEU A 1 100 ? -14.894 -11.592 -0.415 1.00 97.69 100 LEU A CA 1
ATOM 687 C C . LEU A 1 100 ? -15.280 -13.049 -0.148 1.00 97.69 100 LEU A C 1
ATOM 689 O O . LEU A 1 100 ? -14.765 -13.672 0.778 1.00 97.69 100 LEU A O 1
ATOM 693 N N . ASP A 1 101 ? -16.154 -13.592 -0.995 1.00 97.62 101 ASP A N 1
ATOM 694 C CA . ASP A 1 101 ? -16.642 -14.973 -0.871 1.00 97.62 101 ASP A CA 1
ATOM 695 C C . ASP A 1 101 ? -15.540 -16.021 -1.101 1.00 97.62 101 ASP A C 1
ATOM 697 O O . ASP A 1 101 ? -15.643 -17.153 -0.632 1.00 97.62 101 ASP A O 1
ATOM 701 N N . SER A 1 102 ? -14.491 -15.655 -1.842 1.00 97.19 102 SER A N 1
ATOM 702 C CA . SER A 1 102 ? -13.355 -16.521 -2.153 1.00 97.19 102 SER A CA 1
ATOM 703 C C . SER A 1 102 ? -12.109 -15.705 -2.474 1.00 97.19 102 SER A C 1
ATOM 705 O O . SER A 1 102 ? -12.212 -14.611 -3.039 1.00 97.19 102 SER A O 1
ATOM 707 N N . TYR A 1 103 ? -10.940 -16.288 -2.219 1.00 98.00 103 TYR A N 1
ATOM 708 C CA . TYR A 1 103 ? -9.646 -15.728 -2.591 1.00 98.00 103 TYR A CA 1
ATOM 709 C C . TYR A 1 103 ? -8.874 -16.698 -3.484 1.00 98.00 103 TYR A C 1
ATOM 711 O O . TYR A 1 103 ? -9.189 -17.883 -3.590 1.00 98.00 103 TYR A O 1
ATOM 719 N N . SER A 1 104 ? -7.884 -16.175 -4.194 1.00 97.31 104 SER A N 1
ATOM 720 C CA . SER A 1 104 ? -7.017 -16.958 -5.069 1.00 97.31 104 SER A CA 1
ATOM 721 C C . SER A 1 104 ? -5.594 -16.445 -4.946 1.00 97.31 104 SER A C 1
ATOM 723 O O . SER A 1 104 ? -5.362 -15.320 -4.501 1.00 97.31 104 SER A O 1
ATOM 725 N N . GLU A 1 105 ? -4.645 -17.283 -5.330 1.00 98.19 105 GLU A N 1
ATOM 726 C CA . GLU A 1 105 ? -3.221 -16.994 -5.261 1.00 98.19 105 GLU A CA 1
ATOM 727 C C . GLU A 1 105 ? -2.480 -17.710 -6.398 1.00 98.19 105 GLU A C 1
ATOM 729 O O . GLU A 1 105 ? -3.068 -18.569 -7.062 1.00 98.19 105 GLU A O 1
ATOM 734 N N . PRO A 1 106 ? -1.215 -17.353 -6.676 1.00 98.12 106 PRO A N 1
ATOM 735 C CA . PRO A 1 106 ? -0.425 -18.051 -7.681 1.00 98.12 106 PRO A CA 1
ATOM 736 C C . PRO A 1 106 ? -0.268 -19.542 -7.359 1.00 98.12 106 PRO A C 1
ATOM 738 O O . PRO A 1 106 ? -0.092 -19.911 -6.201 1.00 98.12 106 PRO A O 1
ATOM 741 N N . GLU A 1 107 ? -0.220 -20.381 -8.396 1.00 97.25 107 GLU A N 1
ATOM 742 C CA . GLU A 1 107 ? -0.090 -21.843 -8.269 1.00 97.25 107 GLU A CA 1
ATOM 743 C C . GLU A 1 107 ? 1.091 -22.262 -7.377 1.00 97.25 107 GLU A C 1
ATOM 745 O O . GLU A 1 107 ? 0.926 -23.067 -6.465 1.00 97.25 107 GLU A O 1
ATOM 750 N N . TRP A 1 108 ? 2.253 -21.628 -7.554 1.00 97.00 108 TRP A N 1
ATOM 751 C CA . TRP A 1 108 ? 3.446 -21.901 -6.748 1.00 97.00 108 TRP A CA 1
ATOM 752 C C . TRP A 1 108 ? 3.279 -21.546 -5.258 1.00 97.00 108 TRP A C 1
ATOM 754 O O . TRP A 1 108 ? 3.975 -22.110 -4.421 1.00 97.00 108 TRP A O 1
ATOM 764 N N . VAL A 1 109 ? 2.367 -20.633 -4.896 1.00 98.06 109 VAL A N 1
ATOM 765 C CA . VAL A 1 109 ? 2.042 -20.343 -3.487 1.00 98.06 109 VAL A CA 1
ATOM 766 C C . VAL A 1 109 ? 1.147 -21.441 -2.924 1.00 98.06 109 VAL A C 1
ATOM 768 O O . VAL A 1 109 ? 1.383 -21.914 -1.814 1.00 98.06 109 VAL A O 1
ATOM 771 N N . SER A 1 110 ? 0.166 -21.905 -3.702 1.00 98.00 110 SER A N 1
ATOM 772 C CA . SER A 1 110 ? -0.697 -23.017 -3.296 1.00 98.00 110 SER A CA 1
ATOM 773 C C . SER A 1 110 ? 0.083 -24.320 -3.089 1.00 98.00 110 SER A C 1
ATOM 775 O O . SER A 1 110 ? -0.276 -25.107 -2.213 1.00 98.00 110 SER A O 1
ATOM 777 N N . GLU A 1 111 ? 1.181 -24.536 -3.819 1.00 98.31 111 GLU A N 1
ATOM 778 C CA . GLU A 1 111 ? 2.114 -25.642 -3.559 1.00 98.31 111 GLU A CA 1
ATOM 779 C C . GLU A 1 111 ? 2.774 -25.540 -2.171 1.00 98.31 111 GLU A C 1
ATOM 781 O O . GLU A 1 111 ? 2.849 -26.545 -1.462 1.00 98.31 111 GLU A O 1
ATOM 786 N N . LEU A 1 112 ? 3.181 -24.339 -1.733 1.00 98.38 112 LEU A N 1
ATOM 787 C CA . LEU A 1 112 ? 3.730 -24.112 -0.384 1.00 98.38 112 LEU A CA 1
ATOM 788 C C . LEU A 1 112 ? 2.683 -24.368 0.706 1.00 98.38 112 LEU A C 1
ATOM 790 O O . LEU A 1 112 ? 2.998 -24.932 1.757 1.00 98.38 112 LEU A O 1
ATOM 794 N N . VAL A 1 113 ? 1.427 -23.993 0.448 1.00 98.38 113 VAL A N 1
ATOM 795 C CA . VAL A 1 113 ? 0.304 -24.290 1.349 1.00 98.38 113 VAL A CA 1
ATOM 796 C C . VAL A 1 113 ? 0.069 -25.798 1.436 1.00 98.38 113 VAL A C 1
ATOM 798 O O . VAL A 1 113 ? -0.032 -26.345 2.533 1.00 98.38 113 VAL A O 1
ATOM 801 N N . ALA A 1 114 ? 0.046 -26.499 0.300 1.00 98.25 114 ALA A N 1
ATOM 802 C CA . ALA A 1 114 ? -0.113 -27.952 0.258 1.00 98.25 114 ALA A CA 1
ATOM 803 C C . ALA A 1 114 ? 1.044 -28.697 0.952 1.00 98.25 114 ALA A C 1
ATOM 805 O O . ALA A 1 114 ? 0.825 -29.754 1.546 1.00 98.25 114 ALA A O 1
ATOM 806 N N . ALA A 1 115 ? 2.256 -28.136 0.913 1.00 98.50 115 ALA A N 1
ATOM 807 C CA . ALA A 1 115 ? 3.425 -28.643 1.630 1.00 98.50 115 ALA A CA 1
ATOM 808 C C . ALA A 1 115 ? 3.400 -28.349 3.146 1.00 98.50 115 ALA A C 1
ATOM 810 O O . ALA A 1 115 ? 4.208 -28.907 3.888 1.00 98.50 115 ALA A O 1
ATOM 811 N N . GLY A 1 116 ? 2.479 -27.504 3.624 1.00 98.12 116 GLY A N 1
ATOM 812 C CA . GLY A 1 116 ? 2.406 -27.073 5.023 1.00 98.12 116 GLY A CA 1
ATOM 813 C C . GLY A 1 116 ? 3.475 -26.047 5.415 1.00 98.12 116 GLY A C 1
ATOM 814 O O . GLY A 1 116 ? 3.685 -25.810 6.603 1.00 98.12 116 GLY A O 1
ATOM 815 N N . GLU A 1 117 ? 4.152 -25.445 4.436 1.00 98.00 117 GLU A N 1
ATOM 816 C CA . GLU A 1 117 ? 5.177 -24.415 4.643 1.00 98.00 117 GLU A CA 1
ATOM 817 C C . GLU A 1 117 ? 4.569 -23.012 4.776 1.00 98.00 117 GLU A C 1
ATOM 819 O O . GLU A 1 117 ? 5.216 -22.099 5.289 1.00 98.00 117 GLU A O 1
ATOM 824 N N . LEU A 1 118 ? 3.317 -22.841 4.339 1.00 98.38 118 LEU A N 1
ATOM 825 C CA . LEU A 1 118 ? 2.591 -21.581 4.405 1.00 98.38 118 LEU A CA 1
ATOM 826 C C . LEU A 1 118 ? 1.131 -21.807 4.836 1.00 98.38 118 LEU A C 1
ATOM 828 O O . LEU A 1 118 ? 0.503 -22.758 4.370 1.00 98.38 118 LEU A O 1
ATOM 832 N N . PRO A 1 119 ? 0.544 -20.939 5.682 1.00 98.19 119 PRO A N 1
ATOM 833 C CA . PRO A 1 119 ? -0.884 -21.013 5.979 1.00 98.19 119 PRO A CA 1
ATOM 834 C C . PRO A 1 119 ? -1.754 -20.744 4.735 1.00 98.19 119 PRO A C 1
ATOM 836 O O . PRO A 1 119 ? -1.315 -20.026 3.823 1.00 98.19 119 PRO A O 1
ATOM 839 N N . PRO A 1 120 ? -3.005 -21.238 4.702 1.00 98.06 120 PRO A N 1
ATOM 840 C CA . PRO A 1 120 ? -3.987 -20.891 3.674 1.00 98.06 120 PRO A CA 1
ATOM 841 C C . PRO A 1 120 ? -4.169 -19.376 3.500 1.00 98.06 120 PRO A C 1
ATOM 843 O O . PRO A 1 120 ? -3.929 -18.589 4.421 1.00 98.06 120 PRO A O 1
ATOM 846 N N . VAL A 1 121 ? -4.597 -18.945 2.309 1.00 98.06 121 VAL A N 1
ATOM 847 C CA . VAL A 1 121 ? -4.724 -17.514 1.976 1.00 98.06 121 VAL A CA 1
ATOM 848 C C . VAL A 1 121 ? -5.727 -16.796 2.879 1.00 98.06 121 VAL A C 1
ATOM 850 O O . VAL A 1 121 ? -5.467 -15.673 3.310 1.00 98.06 121 VAL A O 1
ATOM 853 N N . GLU A 1 122 ? -6.811 -17.467 3.257 1.00 96.56 122 GLU A N 1
ATOM 854 C CA . GLU A 1 122 ? -7.839 -16.962 4.166 1.00 96.56 122 GLU A CA 1
ATOM 855 C C . GLU A 1 122 ? -7.288 -16.668 5.567 1.00 96.56 122 GLU A C 1
ATOM 857 O O . GLU A 1 122 ? -7.744 -15.740 6.225 1.00 96.56 122 GLU A O 1
ATOM 862 N N . GLU A 1 123 ? -6.289 -17.429 6.023 1.00 96.94 123 GLU A N 1
ATOM 863 C CA . GLU A 1 123 ? -5.657 -17.230 7.333 1.00 96.94 123 GLU A CA 1
ATOM 864 C C . GLU A 1 123 ? -4.590 -16.129 7.299 1.00 96.94 123 GLU A C 1
ATOM 866 O O . GLU A 1 123 ? -4.311 -15.472 8.310 1.00 96.94 123 GLU A O 1
ATOM 871 N N . ARG A 1 124 ? -3.983 -15.897 6.130 1.00 97.69 124 ARG A N 1
ATOM 872 C CA . ARG A 1 124 ? -2.999 -14.826 5.928 1.00 97.69 124 ARG A CA 1
ATOM 873 C C . ARG A 1 124 ? -3.648 -13.461 5.751 1.00 97.69 124 ARG A C 1
ATOM 875 O O . ARG A 1 124 ? -3.078 -12.471 6.208 1.00 97.69 124 ARG A O 1
ATOM 882 N N . LEU A 1 125 ? -4.806 -13.401 5.099 1.00 97.75 125 LEU A N 1
ATOM 883 C CA . LEU A 1 125 ? -5.492 -12.144 4.828 1.00 97.75 125 LEU A CA 1
ATOM 884 C C . LEU A 1 125 ? -6.069 -11.496 6.104 1.00 97.75 125 LEU A C 1
ATOM 886 O O . LEU A 1 125 ? -6.383 -12.186 7.076 1.00 97.75 125 LEU A O 1
ATOM 890 N N . PRO A 1 126 ? -6.215 -10.158 6.112 1.00 97.44 126 PRO A N 1
ATOM 891 C CA . PRO A 1 126 ? -7.006 -9.459 7.119 1.00 97.44 126 PRO A CA 1
ATOM 892 C C . PRO A 1 126 ? -8.497 -9.819 7.035 1.00 97.44 126 PRO A C 1
ATOM 894 O O . PRO A 1 126 ? -8.956 -10.329 6.015 1.00 97.44 126 PRO A O 1
ATOM 897 N N . VAL A 1 127 ? -9.268 -9.468 8.071 1.00 97.25 127 VAL A N 1
ATOM 898 C CA . VAL A 1 127 ? -10.725 -9.720 8.120 1.00 97.25 127 VAL A CA 1
ATOM 899 C C . VAL A 1 127 ? -11.452 -9.005 6.975 1.00 97.25 127 VAL A C 1
ATOM 901 O O . VAL A 1 127 ? -12.279 -9.593 6.283 1.00 97.25 127 VAL A O 1
ATOM 904 N N . GLU A 1 128 ? -11.106 -7.738 6.747 1.00 97.44 128 GLU A N 1
ATOM 905 C CA . GLU A 1 128 ? -11.580 -6.939 5.616 1.00 97.44 128 GLU A CA 1
ATOM 906 C C . GLU A 1 128 ? -10.372 -6.474 4.794 1.00 97.44 128 GLU A C 1
ATOM 908 O O . GLU A 1 128 ? -9.829 -5.391 5.048 1.00 97.44 128 GLU A O 1
ATOM 913 N N . PRO A 1 129 ? -9.892 -7.285 3.835 1.00 97.38 129 PRO A N 1
ATOM 914 C CA . PRO A 1 129 ? -8.753 -6.906 3.017 1.00 97.38 129 PRO A CA 1
ATOM 915 C C . PRO A 1 129 ? -9.066 -5.669 2.170 1.00 97.38 129 PRO A C 1
ATOM 917 O O . PRO A 1 129 ? -10.210 -5.399 1.797 1.00 97.38 129 PRO A O 1
ATOM 920 N N 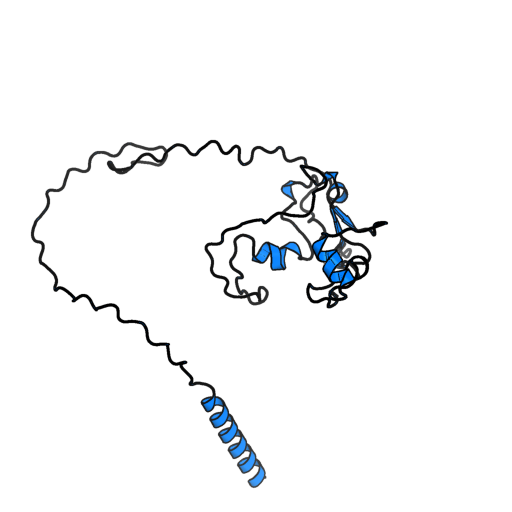. LYS A 1 130 ? -8.010 -4.933 1.811 1.00 96.69 130 LYS A N 1
ATOM 921 C CA . LYS A 1 130 ? -8.092 -3.870 0.809 1.00 96.69 130 LYS A CA 1
ATOM 922 C C . LYS A 1 130 ? -8.367 -4.485 -0.564 1.00 96.69 130 LYS A C 1
ATOM 924 O O . LYS A 1 130 ? -7.540 -5.229 -1.086 1.00 96.69 130 LYS A O 1
ATOM 929 N N . VAL A 1 131 ? -9.487 -4.118 -1.168 1.00 97.25 131 VAL A N 1
ATOM 930 C CA . VAL A 1 131 ? -9.922 -4.561 -2.493 1.00 97.25 131 VAL A CA 1
ATOM 931 C C . VAL A 1 131 ? -9.727 -3.419 -3.483 1.00 97.25 131 VAL A C 1
ATOM 933 O O . VAL A 1 131 ? -10.372 -2.378 -3.372 1.00 97.25 131 VAL A O 1
ATOM 936 N N . VAL A 1 132 ? -8.850 -3.613 -4.467 1.00 95.62 132 VAL A N 1
ATOM 937 C CA . VAL A 1 132 ? -8.747 -2.715 -5.627 1.00 95.62 132 VAL A CA 1
ATOM 938 C C . VAL A 1 132 ? -9.836 -3.109 -6.618 1.00 95.62 132 VAL A C 1
ATOM 940 O O . VAL A 1 132 ? -9.922 -4.269 -7.017 1.00 95.62 132 VAL A O 1
ATOM 943 N N . LEU A 1 133 ? -10.695 -2.163 -6.983 1.00 96.25 133 LEU A N 1
ATOM 944 C CA . LEU A 1 133 ? -11.842 -2.407 -7.851 1.00 96.25 133 LEU A CA 1
ATOM 945 C C . LEU A 1 133 ? -11.426 -2.384 -9.323 1.00 96.25 133 LEU A C 1
ATOM 947 O O . LEU A 1 133 ? -10.529 -1.637 -9.708 1.00 96.25 133 LEU A O 1
ATOM 951 N N . ALA A 1 134 ? -12.124 -3.158 -10.158 1.00 95.00 134 ALA A N 1
ATOM 952 C CA . ALA A 1 134 ? -11.852 -3.223 -11.595 1.00 95.00 134 ALA A CA 1
ATOM 953 C C . ALA A 1 134 ? -11.972 -1.852 -12.289 1.00 95.00 134 ALA A C 1
ATOM 955 O O . ALA A 1 134 ? -11.220 -1.587 -13.217 1.00 95.00 134 ALA A O 1
ATOM 956 N N . GLY A 1 135 ? -12.845 -0.958 -11.804 1.00 90.62 135 GLY A N 1
ATOM 957 C CA . GLY A 1 135 ? -12.922 0.424 -12.300 1.00 90.62 135 GLY A CA 1
ATOM 958 C C . GLY A 1 135 ? -11.623 1.213 -12.088 1.00 90.62 135 GLY A C 1
ATOM 959 O O . GLY A 1 135 ? -11.247 2.031 -12.915 1.00 90.62 135 GLY A O 1
ATOM 960 N N . GLY A 1 136 ? -10.872 0.903 -11.028 1.00 90.69 136 GLY A N 1
ATOM 961 C CA . GLY A 1 136 ? -9.549 1.462 -10.763 1.00 90.69 136 GLY A CA 1
ATOM 962 C C . GLY A 1 136 ? -8.405 0.803 -11.544 1.00 90.69 136 GLY A C 1
ATOM 963 O O . GLY A 1 136 ? -7.245 1.160 -11.312 1.00 90.69 136 GLY A O 1
ATOM 964 N N . MET A 1 137 ? -8.672 -0.148 -12.442 1.00 92.38 137 MET A N 1
ATOM 965 C CA . MET A 1 137 ? -7.650 -0.856 -13.222 1.00 92.38 137 MET A CA 1
ATOM 966 C C . MET A 1 137 ? -7.714 -0.421 -14.694 1.00 92.38 137 MET A C 1
ATOM 968 O O . MET A 1 137 ? -8.734 -0.666 -15.333 1.00 92.38 137 MET A O 1
ATOM 972 N N . PRO A 1 138 ? -6.653 0.190 -15.257 1.00 87.62 138 PRO A N 1
ATOM 973 C CA . PRO A 1 138 ? -6.685 0.699 -16.633 1.00 87.62 138 PRO A CA 1
ATOM 974 C C . PRO A 1 138 ? -6.902 -0.406 -17.678 1.00 87.62 138 PRO A C 1
ATOM 976 O O . PRO A 1 138 ? -7.627 -0.196 -18.644 1.00 87.62 138 PRO A O 1
ATOM 979 N N . ASP A 1 139 ? -6.337 -1.593 -17.440 1.00 90.81 139 ASP A N 1
ATOM 980 C CA . ASP A 1 139 ? -6.402 -2.745 -18.351 1.00 90.81 139 ASP A CA 1
ATOM 981 C C . ASP A 1 139 ? -7.296 -3.883 -17.814 1.00 90.81 139 ASP A C 1
ATOM 983 O O . ASP A 1 139 ? -7.301 -4.995 -18.342 1.00 90.81 139 ASP A O 1
ATOM 987 N N . GLY A 1 140 ? -8.069 -3.620 -16.753 1.00 93.38 140 GLY A N 1
ATOM 988 C CA . GLY A 1 140 ? -8.915 -4.616 -16.093 1.00 93.38 140 GLY A CA 1
ATOM 989 C C . GLY A 1 140 ? -8.165 -5.568 -15.151 1.00 93.38 140 GLY A C 1
ATOM 990 O O . GLY A 1 140 ? -7.074 -5.271 -14.663 1.00 93.38 140 GLY A O 1
ATOM 991 N N . ILE A 1 141 ? -8.797 -6.705 -14.833 1.00 96.75 141 ILE A N 1
ATOM 992 C CA . ILE A 1 141 ? -8.274 -7.684 -13.865 1.00 96.75 141 ILE A CA 1
ATOM 993 C C . ILE A 1 141 ? -7.033 -8.375 -14.441 1.00 96.75 141 ILE A C 1
ATOM 995 O O . ILE A 1 141 ? -7.091 -8.979 -15.511 1.00 96.75 141 ILE A O 1
ATOM 999 N N . GLY A 1 142 ? -5.925 -8.302 -13.704 1.00 96.06 142 GLY A N 1
ATOM 1000 C CA . GLY A 1 142 ? -4.653 -8.902 -14.099 1.00 96.06 142 GLY A CA 1
ATOM 1001 C C . GLY A 1 142 ? -4.594 -10.425 -13.946 1.00 96.06 142 GLY A C 1
ATOM 1002 O O . GLY A 1 142 ? -5.477 -11.065 -13.375 1.00 96.06 142 GLY A O 1
ATOM 1003 N N . VAL A 1 143 ? -3.487 -10.992 -14.424 1.00 96.94 143 VAL A N 1
ATOM 1004 C CA . VAL A 1 143 ? -3.106 -12.401 -14.252 1.00 96.94 143 VAL A CA 1
ATOM 1005 C C . VAL A 1 143 ? -1.776 -12.481 -13.500 1.00 96.94 143 VAL A C 1
ATOM 1007 O O . VAL A 1 143 ? -0.936 -11.593 -13.636 1.00 96.94 143 VAL A O 1
ATOM 1010 N N . TYR A 1 144 ? -1.577 -13.518 -12.686 1.00 97.62 144 TYR A N 1
ATOM 1011 C CA . TYR A 1 144 ? -0.326 -13.689 -11.940 1.00 97.62 144 TYR A CA 1
ATOM 1012 C C . TYR A 1 144 ? 0.853 -14.015 -12.866 1.00 97.62 144 TYR A C 1
ATOM 1014 O O . TYR A 1 144 ? 0.721 -14.841 -13.767 1.00 97.62 144 TYR A O 1
ATOM 1022 N N . GLY A 1 145 ? 2.022 -13.434 -12.584 1.00 95.75 145 GLY A N 1
ATOM 1023 C CA . GLY A 1 145 ? 3.286 -13.781 -13.235 1.00 95.75 145 GLY A CA 1
ATOM 1024 C C . GLY A 1 145 ? 4.156 -12.572 -13.577 1.00 95.75 145 GLY A C 1
ATOM 1025 O O . GLY A 1 145 ? 3.849 -11.447 -13.188 1.00 95.75 145 GLY A O 1
ATOM 1026 N N . ASP A 1 146 ? 5.216 -12.850 -14.340 1.00 97.00 146 ASP A N 1
ATOM 1027 C CA . ASP A 1 146 ? 6.228 -11.901 -14.830 1.00 97.00 146 ASP A CA 1
ATOM 1028 C C . ASP A 1 146 ? 7.204 -11.359 -13.759 1.00 97.00 146 ASP A C 1
ATOM 1030 O O . ASP A 1 146 ? 7.134 -11.703 -12.578 1.00 97.00 146 ASP A O 1
ATOM 1034 N N . VAL A 1 147 ? 8.184 -10.560 -14.193 1.00 94.44 147 VAL A N 1
ATOM 1035 C CA . VAL A 1 147 ? 9.220 -9.943 -13.359 1.00 94.44 147 VAL A CA 1
ATOM 1036 C C . VAL A 1 147 ? 9.377 -8.470 -13.732 1.00 94.44 147 VAL A C 1
ATOM 1038 O O . VAL A 1 147 ? 9.893 -8.133 -14.799 1.00 94.44 147 VAL A O 1
ATOM 1041 N N . TRP A 1 148 ? 9.027 -7.573 -12.806 1.00 90.38 148 TRP A N 1
ATOM 1042 C CA . TRP A 1 148 ? 9.355 -6.155 -12.950 1.00 90.38 148 TRP A CA 1
ATOM 1043 C C . TRP A 1 148 ? 10.848 -5.931 -12.679 1.00 90.38 148 TRP A C 1
ATOM 1045 O O . TRP A 1 148 ? 11.350 -6.189 -11.585 1.00 90.38 148 TRP A O 1
ATOM 1055 N N . ARG A 1 149 ? 11.568 -5.466 -13.704 1.00 91.25 149 ARG A N 1
ATOM 1056 C CA . ARG A 1 149 ? 12.990 -5.116 -13.634 1.00 91.25 149 ARG A CA 1
ATOM 1057 C C . ARG A 1 149 ? 13.137 -3.606 -13.525 1.00 91.25 149 ARG A C 1
ATOM 1059 O O . ARG A 1 149 ? 12.746 -2.892 -14.444 1.00 91.25 149 ARG A O 1
ATOM 1066 N N . ASP A 1 150 ? 13.730 -3.157 -12.428 1.00 85.62 150 ASP A N 1
ATOM 1067 C CA . ASP A 1 150 ? 14.029 -1.750 -12.167 1.00 85.62 150 ASP A CA 1
ATOM 1068 C C . ASP A 1 150 ? 15.541 -1.543 -11.970 1.00 85.62 150 ASP A C 1
ATOM 1070 O O . ASP A 1 150 ? 16.298 -2.501 -11.781 1.00 85.62 150 ASP A O 1
ATOM 1074 N N . PHE A 1 151 ? 15.987 -0.293 -12.035 1.00 87.12 151 PHE A N 1
ATOM 1075 C CA . PHE A 1 151 ? 17.366 0.109 -11.809 1.00 87.12 151 PHE A CA 1
ATOM 1076 C C . PHE A 1 151 ? 17.433 1.218 -10.764 1.00 87.12 151 PHE A C 1
ATOM 1078 O O . PHE A 1 151 ? 16.789 2.257 -10.889 1.00 87.12 151 PHE A O 1
ATOM 1085 N N . SER A 1 152 ? 18.317 1.034 -9.785 1.00 89.38 152 SER A N 1
ATOM 1086 C CA . SER A 1 152 ? 18.739 2.111 -8.902 1.00 89.38 152 SER A CA 1
ATOM 1087 C C . SER A 1 152 ? 20.238 2.354 -9.011 1.00 89.38 152 SER A C 1
ATOM 1089 O O . SER A 1 152 ? 21.041 1.423 -8.964 1.00 89.38 152 SER A O 1
ATOM 1091 N N . ALA A 1 153 ? 20.611 3.632 -9.089 1.00 90.12 153 ALA A N 1
ATOM 1092 C CA . ALA A 1 153 ? 21.997 4.075 -8.984 1.00 90.12 153 ALA A CA 1
ATOM 1093 C C . ALA A 1 153 ? 22.480 4.214 -7.526 1.00 90.12 153 ALA A C 1
ATOM 1095 O O . ALA A 1 153 ? 23.665 4.456 -7.294 1.00 90.12 153 ALA A O 1
ATOM 1096 N N . CYS A 1 154 ? 21.587 4.107 -6.537 1.00 91.88 154 CYS A N 1
ATOM 1097 C CA . CYS A 1 154 ? 21.930 4.284 -5.129 1.00 91.88 154 CYS A CA 1
ATOM 1098 C C . CYS A 1 154 ? 22.219 2.930 -4.461 1.00 91.88 154 CYS A C 1
ATOM 1100 O O . CYS A 1 154 ? 21.376 2.035 -4.517 1.00 91.88 154 CYS A O 1
ATOM 1102 N N . PRO A 1 155 ? 23.361 2.775 -3.768 1.00 90.12 155 PRO A N 1
ATOM 1103 C CA . PRO A 1 155 ? 23.624 1.580 -2.979 1.00 90.12 155 PRO A CA 1
ATOM 1104 C C . PRO A 1 155 ? 22.597 1.391 -1.857 1.00 90.12 155 PRO A C 1
ATOM 1106 O O . PRO A 1 155 ? 22.183 2.352 -1.205 1.00 90.12 155 PRO A O 1
ATOM 1109 N N . THR A 1 156 ? 22.248 0.139 -1.575 1.00 92.69 156 THR A N 1
ATOM 1110 C CA . THR A 1 156 ? 21.446 -0.224 -0.403 1.00 92.69 156 THR A CA 1
ATOM 1111 C C . THR A 1 156 ? 22.313 -0.155 0.855 1.00 92.69 156 THR A C 1
ATOM 1113 O O . THR A 1 156 ? 23.222 -0.964 1.031 1.00 92.69 156 THR A O 1
ATOM 1116 N N . ALA A 1 157 ? 22.029 0.798 1.746 1.00 93.50 157 ALA A N 1
ATOM 1117 C CA . ALA A 1 157 ? 22.718 0.926 3.034 1.00 93.50 157 ALA A CA 1
ATOM 1118 C C . ALA A 1 157 ? 22.063 0.077 4.140 1.00 93.50 157 ALA A C 1
ATOM 1120 O O . ALA A 1 157 ? 22.715 -0.282 5.118 1.00 93.50 157 ALA A O 1
ATOM 1121 N N . GLY A 1 158 ? 20.777 -0.251 3.992 1.00 93.31 158 GLY A N 1
ATOM 1122 C CA . GLY A 1 158 ? 20.039 -1.130 4.895 1.00 93.31 158 GLY A CA 1
ATOM 1123 C C . GLY A 1 158 ? 18.527 -0.919 4.824 1.00 93.31 158 GLY A C 1
ATOM 1124 O O . GLY A 1 158 ? 18.015 -0.208 3.960 1.00 93.31 158 GLY A O 1
ATOM 1125 N N . TRP A 1 159 ? 17.806 -1.539 5.759 1.00 91.62 159 TRP A N 1
ATOM 1126 C CA . TRP A 1 159 ? 16.335 -1.590 5.753 1.00 91.62 159 TRP A CA 1
ATOM 1127 C C . TRP A 1 159 ? 15.679 -0.780 6.877 1.00 91.62 159 TRP A C 1
ATOM 1129 O O . TRP A 1 159 ? 14.455 -0.694 6.949 1.00 91.62 159 TRP A O 1
ATOM 1139 N N . PHE A 1 160 ? 16.470 -0.156 7.758 1.00 92.06 160 PHE A N 1
ATOM 1140 C CA . PHE A 1 160 ? 15.930 0.597 8.889 1.00 92.06 160 PHE A CA 1
ATOM 1141 C C . PHE A 1 160 ? 15.548 2.033 8.496 1.00 92.06 160 PHE A C 1
ATOM 1143 O O . PHE A 1 160 ? 16.185 3.010 8.896 1.00 92.06 160 PHE A O 1
ATOM 1150 N N . ASN A 1 161 ? 14.469 2.159 7.720 1.00 87.88 161 ASN A N 1
ATOM 1151 C CA . ASN A 1 161 ? 13.993 3.443 7.201 1.00 87.88 161 ASN A CA 1
ATOM 1152 C C . ASN A 1 161 ? 13.694 4.470 8.312 1.00 87.88 161 ASN A C 1
ATOM 1154 O O . ASN A 1 161 ? 14.034 5.641 8.167 1.00 87.88 161 ASN A O 1
ATOM 1158 N N . GLY A 1 162 ? 13.148 4.026 9.452 1.00 88.56 162 GLY A N 1
ATOM 1159 C CA . GLY A 1 162 ? 12.850 4.888 10.606 1.00 88.56 162 GLY A CA 1
ATOM 1160 C C . GLY A 1 162 ? 14.079 5.540 11.255 1.00 88.56 162 GLY A C 1
ATOM 1161 O O . GLY A 1 162 ? 13.944 6.562 11.920 1.00 88.56 162 GLY A O 1
ATOM 1162 N N . ALA A 1 163 ? 15.278 4.998 11.023 1.00 93.50 163 ALA A N 1
ATOM 1163 C CA . ALA A 1 163 ? 16.545 5.598 11.442 1.00 93.50 163 ALA A CA 1
ATOM 1164 C C . ALA A 1 163 ? 17.223 6.420 10.328 1.00 93.50 163 ALA A C 1
ATOM 1166 O O . ALA A 1 163 ? 18.379 6.812 10.469 1.00 93.50 163 ALA A O 1
ATOM 1167 N N . GLY A 1 164 ? 16.536 6.665 9.207 1.00 91.19 164 GLY A N 1
ATOM 1168 C CA . GLY A 1 164 ? 17.081 7.396 8.061 1.00 91.19 164 GLY A CA 1
ATOM 1169 C C . GLY A 1 164 ? 18.022 6.574 7.176 1.00 91.19 164 GLY A C 1
ATOM 1170 O O . GLY A 1 164 ? 18.739 7.145 6.357 1.00 91.19 164 GLY A O 1
ATOM 1171 N N . VAL A 1 165 ? 18.041 5.243 7.318 1.00 92.88 165 VAL A N 1
ATOM 1172 C CA . VAL A 1 165 ? 18.867 4.367 6.475 1.00 92.88 165 VAL A CA 1
ATOM 1173 C C . VAL A 1 165 ? 18.198 4.190 5.112 1.00 92.88 165 VAL A C 1
ATOM 1175 O O . VAL A 1 165 ? 17.044 3.767 5.036 1.00 92.88 165 VAL A O 1
ATOM 1178 N N . THR A 1 166 ? 18.920 4.507 4.034 1.00 91.56 166 THR A N 1
ATOM 1179 C CA . THR A 1 166 ? 18.421 4.315 2.664 1.00 91.56 166 THR A CA 1
ATOM 1180 C C . THR A 1 166 ? 18.509 2.852 2.237 1.00 91.56 166 THR A C 1
ATOM 1182 O O . THR A 1 166 ? 19.523 2.179 2.436 1.00 91.56 166 THR A O 1
ATOM 1185 N N . SER A 1 167 ? 17.440 2.373 1.611 1.00 92.06 167 SER A N 1
ATOM 1186 C CA . SER A 1 167 ? 17.366 1.058 0.976 1.00 92.06 167 SER A CA 1
ATOM 1187 C C . SER A 1 167 ? 17.756 1.094 -0.503 1.00 92.06 167 SER A C 1
ATOM 1189 O O . SER A 1 167 ? 17.868 0.041 -1.125 1.00 92.06 167 SER A O 1
ATOM 1191 N N . GLY A 1 168 ? 18.034 2.280 -1.046 1.00 92.19 168 GLY A N 1
ATOM 1192 C CA . GLY A 1 168 ? 18.533 2.460 -2.403 1.00 92.19 168 GLY A CA 1
ATOM 1193 C C . GLY A 1 168 ? 17.639 3.315 -3.294 1.00 92.19 168 GLY A C 1
ATOM 1194 O O . GLY A 1 168 ? 17.844 3.286 -4.492 1.00 92.19 168 GLY A O 1
ATOM 1195 N N . TRP A 1 169 ? 16.689 4.100 -2.784 1.00 88.88 169 TRP A N 1
ATOM 1196 C CA . TRP A 1 169 ? 15.828 4.985 -3.592 1.00 88.88 169 TRP A CA 1
ATOM 1197 C C . TRP A 1 169 ? 15.137 4.268 -4.772 1.00 88.88 169 TRP A C 1
ATOM 1199 O O . TRP A 1 169 ? 14.898 3.065 -4.710 1.00 88.88 169 TRP A O 1
ATOM 1209 N N . PHE A 1 170 ? 14.728 5.019 -5.807 1.00 86.31 170 PHE A N 1
ATOM 1210 C CA . PHE A 1 170 ? 14.140 4.499 -7.056 1.00 86.31 170 PHE A CA 1
ATOM 1211 C C . PHE A 1 170 ? 13.089 3.401 -6.837 1.00 86.31 170 PHE A C 1
ATOM 1213 O O . PHE A 1 170 ? 13.151 2.322 -7.397 1.00 86.31 170 PHE A O 1
ATOM 1220 N N . GLY A 1 171 ? 12.130 3.667 -5.949 1.00 86.25 171 GLY A N 1
ATOM 1221 C CA . GLY A 1 171 ? 11.022 2.747 -5.697 1.00 86.25 171 GLY A CA 1
ATOM 1222 C C . GLY A 1 171 ? 11.257 1.730 -4.581 1.00 86.25 171 GLY A C 1
ATOM 1223 O O . GLY A 1 171 ? 10.269 1.321 -3.980 1.00 86.25 171 GLY A O 1
ATOM 1224 N N . ILE A 1 172 ? 12.498 1.417 -4.187 1.00 90.56 172 ILE A N 1
ATOM 1225 C CA . ILE A 1 172 ? 12.781 0.383 -3.173 1.00 90.56 172 ILE A CA 1
ATOM 1226 C C . ILE A 1 172 ? 12.117 0.717 -1.830 1.00 90.56 172 ILE A C 1
ATOM 1228 O O . ILE A 1 172 ? 11.301 -0.060 -1.342 1.00 90.56 172 ILE A O 1
ATOM 1232 N N . GLU A 1 173 ? 12.368 1.897 -1.251 1.00 88.44 173 GLU A N 1
ATOM 1233 C CA . GLU A 1 173 ? 11.687 2.334 -0.018 1.00 88.44 173 GLU A CA 1
ATOM 1234 C C . GLU A 1 173 ? 10.180 2.490 -0.233 1.00 88.44 173 GLU A C 1
ATOM 1236 O O . GLU A 1 173 ? 9.385 2.336 0.694 1.00 88.44 173 GLU A O 1
ATOM 1241 N N . SER A 1 174 ? 9.760 2.807 -1.461 1.00 85.62 174 SER A N 1
ATOM 1242 C CA . SER A 1 174 ? 8.334 2.908 -1.748 1.00 85.62 174 SER A CA 1
ATOM 1243 C C . SER A 1 174 ? 7.658 1.545 -1.645 1.00 85.62 174 SER A C 1
ATOM 1245 O O . SER A 1 174 ? 6.596 1.463 -1.044 1.00 85.62 174 SER A O 1
ATOM 1247 N N . MET A 1 175 ? 8.287 0.481 -2.142 1.00 83.94 175 MET A N 1
ATOM 1248 C CA . MET A 1 175 ? 7.770 -0.885 -2.080 1.00 83.94 175 MET A CA 1
ATOM 1249 C C . MET A 1 175 ? 7.882 -1.496 -0.680 1.00 83.94 175 MET A C 1
ATOM 1251 O O . MET A 1 175 ? 6.984 -2.228 -0.277 1.00 83.94 175 MET A O 1
ATOM 1255 N N . THR A 1 176 ? 8.943 -1.186 0.073 1.00 82.75 176 THR A N 1
ATOM 1256 C CA . THR A 1 176 ? 9.186 -1.797 1.391 1.00 82.75 176 THR A CA 1
ATOM 1257 C C . THR A 1 176 ? 8.499 -1.079 2.549 1.00 82.75 176 THR A C 1
ATOM 1259 O O . THR A 1 176 ? 8.114 -1.738 3.511 1.00 82.75 176 THR A O 1
ATOM 1262 N N . SER A 1 177 ? 8.317 0.246 2.486 1.00 79.56 177 SER A N 1
ATOM 1263 C CA . SER A 1 177 ? 7.702 1.011 3.581 1.00 79.56 177 SER A CA 1
ATOM 1264 C C . SER A 1 177 ? 6.524 1.877 3.138 1.00 79.56 177 SER A C 1
ATOM 1266 O O . SER A 1 177 ? 5.446 1.803 3.729 1.00 79.56 177 SER A O 1
ATOM 1268 N N . ARG A 1 178 ? 6.666 2.684 2.079 1.00 79.19 178 ARG A N 1
ATOM 1269 C CA . ARG A 1 178 ? 5.645 3.706 1.756 1.00 79.19 178 ARG A CA 1
ATOM 1270 C C . ARG A 1 178 ? 4.352 3.110 1.207 1.00 79.19 178 ARG A C 1
ATOM 1272 O O . ARG A 1 178 ? 3.276 3.654 1.440 1.00 79.19 178 ARG A O 1
ATOM 1279 N N . TYR A 1 179 ? 4.417 1.984 0.501 1.00 82.19 179 TYR A N 1
ATOM 1280 C CA . TYR A 1 179 ? 3.237 1.294 -0.018 1.00 82.19 179 TYR A CA 1
ATOM 1281 C C . TYR A 1 179 ? 2.387 0.648 1.078 1.00 82.19 179 TYR A C 1
ATOM 1283 O O . TYR A 1 179 ? 1.225 0.333 0.803 1.00 82.19 179 TYR A O 1
ATOM 1291 N N . SER A 1 180 ? 2.909 0.566 2.302 1.00 85.44 180 SER A N 1
ATOM 1292 C CA . SER A 1 180 ? 2.224 0.067 3.497 1.00 85.44 180 SER A CA 1
ATOM 1293 C C . SER A 1 180 ? 2.014 1.153 4.570 1.00 85.44 180 SER A C 1
ATOM 1295 O O . SER A 1 180 ? 1.610 0.837 5.685 1.00 85.44 180 SER A O 1
ATOM 1297 N N . ALA A 1 181 ? 2.240 2.436 4.244 1.00 91.94 181 ALA A N 1
ATOM 1298 C CA . ALA A 1 181 ? 1.934 3.567 5.129 1.00 91.94 181 ALA A CA 1
ATOM 1299 C C . ALA A 1 181 ? 0.434 3.641 5.481 1.00 91.94 181 ALA A C 1
ATOM 1301 O O . ALA A 1 181 ? -0.388 3.048 4.783 1.00 91.94 181 ALA A O 1
ATOM 1302 N N . LEU A 1 182 ? 0.070 4.408 6.517 1.00 95.12 182 LEU A N 1
ATOM 1303 C CA . LEU A 1 182 ? -1.325 4.538 6.973 1.00 95.12 182 LEU A CA 1
ATOM 1304 C C . LEU A 1 182 ? -2.272 4.985 5.852 1.00 95.12 182 LEU A C 1
ATOM 1306 O O . LEU A 1 182 ? -3.328 4.388 5.663 1.00 95.12 182 LEU A O 1
ATOM 1310 N N . VAL A 1 183 ? -1.846 5.970 5.061 1.00 94.94 183 VAL A N 1
ATOM 1311 C CA . VAL A 1 183 ? -2.594 6.530 3.926 1.00 94.94 183 VAL A CA 1
ATOM 1312 C C . VAL A 1 183 ? -1.700 6.651 2.689 1.00 94.94 183 VAL A C 1
ATOM 1314 O O . VAL A 1 183 ? -0.471 6.599 2.793 1.00 94.94 183 VAL A O 1
ATOM 1317 N N . LYS A 1 184 ? -2.295 6.825 1.503 1.00 92.12 184 LYS A N 1
ATOM 1318 C CA . LYS A 1 184 ? -1.576 6.987 0.229 1.00 92.12 184 LYS A CA 1
ATOM 1319 C C . LYS A 1 184 ? -1.987 8.250 -0.517 1.00 92.12 184 LYS A C 1
ATOM 1321 O O . LYS A 1 184 ? -3.154 8.466 -0.800 1.00 92.12 184 LYS A O 1
ATOM 1326 N N . THR A 1 185 ? -0.997 9.021 -0.954 1.00 91.38 185 THR A N 1
ATOM 1327 C CA . THR A 1 185 ? -1.209 10.215 -1.790 1.00 91.38 185 THR A CA 1
ATOM 1328 C C . THR A 1 185 ? -0.760 10.031 -3.237 1.00 91.38 185 THR A C 1
ATOM 1330 O O . THR A 1 185 ? -1.241 10.732 -4.118 1.00 91.38 185 THR A O 1
ATOM 1333 N N . GLY A 1 186 ? 0.129 9.069 -3.511 1.00 88.88 186 GLY A N 1
ATOM 1334 C CA . GLY A 1 186 ? 0.674 8.832 -4.855 1.00 88.88 186 GLY A CA 1
ATOM 1335 C C . GLY A 1 186 ? -0.395 8.689 -5.950 1.00 88.88 186 GLY A C 1
ATOM 1336 O O . GLY A 1 186 ? -0.252 9.320 -6.990 1.00 88.88 186 GLY A O 1
ATOM 1337 N N . PRO A 1 187 ? -1.485 7.928 -5.732 1.00 89.62 187 PRO A N 1
ATOM 1338 C CA . PRO A 1 187 ? -2.557 7.789 -6.719 1.00 89.62 187 PRO A CA 1
ATOM 1339 C C . PRO A 1 187 ? -3.556 8.958 -6.806 1.00 89.62 187 PRO A C 1
ATOM 1341 O O . PRO A 1 187 ? -4.500 8.848 -7.583 1.00 89.62 187 PRO A O 1
ATOM 1344 N N . LEU A 1 188 ? -3.402 10.059 -6.053 1.00 91.69 188 LEU A N 1
ATOM 1345 C CA . LEU A 1 188 ? -4.412 11.136 -6.006 1.00 91.69 188 LEU A CA 1
ATOM 1346 C C . LEU A 1 188 ? -4.643 11.845 -7.342 1.00 91.69 188 LEU A C 1
ATOM 1348 O O . LEU A 1 188 ? -5.723 12.380 -7.563 1.00 91.69 188 LEU A O 1
ATOM 1352 N N . PHE A 1 189 ? -3.690 11.791 -8.274 1.00 90.06 189 PHE A N 1
ATOM 1353 C CA . PHE A 1 189 ? -3.907 12.299 -9.634 1.00 90.06 189 PHE A CA 1
ATOM 1354 C C . PHE A 1 189 ? -5.053 11.579 -10.376 1.00 90.06 189 PHE A C 1
ATOM 1356 O O . PHE A 1 189 ? -5.548 12.094 -11.373 1.00 90.06 189 PHE A O 1
ATOM 1363 N N . ARG A 1 190 ? -5.473 10.402 -9.888 1.00 89.62 190 ARG A N 1
ATOM 1364 C CA . ARG A 1 190 ? -6.575 9.580 -10.414 1.00 89.62 190 ARG A CA 1
ATOM 1365 C C . ARG A 1 190 ? -7.879 9.737 -9.631 1.00 89.62 190 ARG A C 1
ATOM 1367 O O . ARG A 1 190 ? -8.900 9.230 -10.074 1.00 89.62 190 ARG A O 1
ATOM 1374 N N . ALA A 1 191 ? -7.841 10.377 -8.467 1.00 89.56 191 ALA A N 1
ATOM 1375 C CA . ALA A 1 191 ? -9.028 10.642 -7.663 1.00 89.56 191 ALA A CA 1
ATOM 1376 C C . ALA A 1 191 ? -9.750 11.875 -8.225 1.00 89.56 191 ALA A C 1
ATOM 1378 O O . ALA A 1 191 ? -9.071 12.806 -8.666 1.00 89.56 191 ALA A O 1
ATOM 1379 N N . ASP A 1 192 ? -11.083 11.907 -8.243 1.00 88.31 192 ASP A N 1
ATOM 1380 C CA . ASP A 1 192 ? -11.864 13.068 -8.707 1.00 88.31 192 ASP A CA 1
ATOM 1381 C C . ASP A 1 192 ? -12.196 14.081 -7.594 1.00 88.31 192 ASP A C 1
ATOM 1383 O O . ASP A 1 192 ? -12.590 15.209 -7.892 1.00 88.31 192 ASP A O 1
ATOM 1387 N N . GLN A 1 193 ? -11.950 13.714 -6.336 1.00 84.31 193 GLN A N 1
ATOM 1388 C CA . GLN A 1 193 ? -12.095 14.570 -5.157 1.00 84.31 193 GLN A CA 1
ATOM 1389 C C . GLN A 1 193 ? -10.858 15.435 -4.830 1.00 84.31 193 GLN A C 1
ATOM 1391 O O . GLN A 1 193 ? -9.806 15.340 -5.469 1.00 84.31 193 GLN A O 1
ATOM 1396 N N . ASP A 1 194 ? -11.014 16.281 -3.804 1.00 79.88 194 ASP A N 1
ATOM 1397 C CA . ASP A 1 194 ? -9.973 17.123 -3.200 1.00 79.88 194 ASP A CA 1
ATOM 1398 C C . ASP A 1 194 ? -8.868 16.300 -2.486 1.00 79.88 194 ASP A C 1
ATOM 1400 O O . ASP A 1 194 ? -8.798 15.079 -2.589 1.00 79.88 194 ASP A O 1
ATOM 1404 N N . VAL A 1 195 ? -7.973 16.982 -1.757 1.00 84.69 195 VAL A N 1
ATOM 1405 C CA . VAL A 1 195 ? -6.687 16.515 -1.179 1.00 84.69 195 VAL A CA 1
ATOM 1406 C C . VAL A 1 195 ? -6.807 15.392 -0.120 1.00 84.69 195 VAL A C 1
ATOM 1408 O O . VAL A 1 195 ? -5.832 15.068 0.558 1.00 84.69 195 VAL A O 1
ATOM 1411 N N . GLU A 1 196 ? -7.975 14.775 0.048 1.00 90.62 196 GLU A N 1
ATOM 1412 C CA . GLU A 1 196 ? -8.147 13.652 0.968 1.00 90.62 196 GLU A CA 1
ATOM 1413 C C . GLU A 1 196 ? -7.369 12.422 0.466 1.00 90.62 196 GLU A C 1
ATOM 1415 O O . GLU A 1 196 ? -7.577 11.991 -0.668 1.00 90.62 196 GLU A O 1
ATOM 1420 N N . PRO A 1 197 ? -6.442 11.854 1.262 1.00 93.69 197 PRO A N 1
ATOM 1421 C CA . PRO A 1 197 ? -5.598 10.760 0.802 1.00 93.69 197 PRO A CA 1
ATOM 1422 C C . PRO A 1 197 ? -6.392 9.458 0.637 1.00 93.69 197 PRO A C 1
ATOM 1424 O O . PRO A 1 197 ? -7.400 9.232 1.300 1.00 93.69 197 PRO A O 1
ATOM 1427 N N . LEU A 1 198 ? -5.891 8.544 -0.199 1.00 94.12 198 LEU A N 1
ATOM 1428 C CA . LEU A 1 198 ? -6.452 7.200 -0.285 1.00 94.12 198 LEU A CA 1
ATOM 1429 C C . LEU A 1 198 ? -6.231 6.455 1.040 1.00 94.12 198 LEU A C 1
ATOM 1431 O O . LEU A 1 198 ? -5.116 6.502 1.583 1.00 94.12 198 LEU A O 1
ATOM 1435 N N . PRO A 1 199 ? -7.228 5.692 1.513 1.00 95.19 199 PRO A N 1
ATOM 1436 C CA . PRO A 1 199 ? -7.020 4.762 2.609 1.00 95.19 199 PRO A CA 1
ATOM 1437 C C . PRO A 1 199 ? -5.976 3.704 2.226 1.00 95.19 199 PRO A C 1
ATOM 1439 O O . PRO A 1 199 ? -5.807 3.338 1.054 1.00 95.19 199 PRO A O 1
ATOM 1442 N N . ASN A 1 200 ? -5.229 3.229 3.221 1.00 95.12 200 ASN A N 1
ATOM 1443 C CA . ASN A 1 200 ? -4.279 2.137 3.040 1.00 9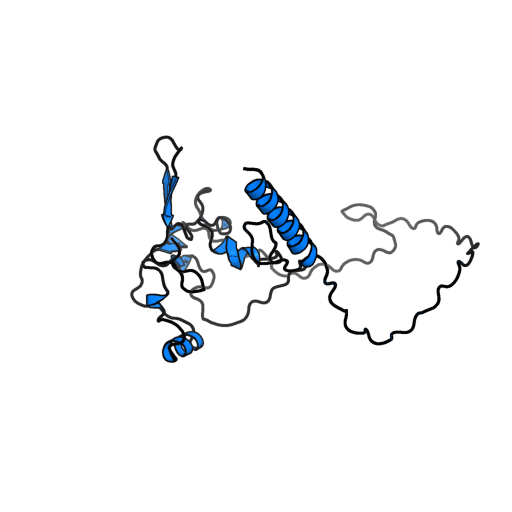5.12 200 ASN A CA 1
ATOM 1444 C C . ASN A 1 200 ? -4.290 1.199 4.249 1.00 95.12 200 ASN A C 1
ATOM 1446 O O . ASN A 1 200 ? -5.234 0.424 4.360 1.00 95.12 200 ASN A O 1
ATOM 1450 N N . THR A 1 201 ? -3.292 1.219 5.137 1.00 95.50 201 THR A N 1
ATOM 1451 C CA . THR A 1 201 ? -3.343 0.402 6.366 1.00 95.50 201 THR A CA 1
ATOM 1452 C C . THR A 1 201 ? -4.245 1.011 7.438 1.00 95.50 201 THR A C 1
ATOM 1454 O O . THR A 1 201 ? -4.771 0.269 8.264 1.00 95.50 201 THR A O 1
ATOM 1457 N N . ALA A 1 202 ? -4.508 2.320 7.374 1.00 96.81 202 ALA A N 1
ATOM 1458 C CA . ALA A 1 202 ? -5.686 2.933 7.973 1.00 96.81 202 ALA A CA 1
ATOM 1459 C C . ALA A 1 202 ? -6.808 2.983 6.926 1.00 96.81 202 ALA A C 1
ATOM 1461 O O . ALA A 1 202 ? -6.639 3.578 5.857 1.00 96.81 202 ALA A O 1
ATOM 1462 N N . LYS A 1 203 ? -7.933 2.324 7.217 1.00 95.38 203 LYS A N 1
ATOM 1463 C CA . LYS A 1 203 ? -9.070 2.189 6.294 1.00 95.38 203 LYS A CA 1
ATOM 1464 C C . LYS A 1 203 ? -10.079 3.334 6.403 1.00 95.38 203 LYS A C 1
ATOM 1466 O O . LYS A 1 203 ? -10.797 3.597 5.446 1.00 95.38 203 LYS A O 1
ATOM 1471 N N . SER A 1 204 ? -10.121 4.012 7.547 1.00 95.69 204 SER A N 1
ATOM 1472 C CA . SER A 1 204 ? -10.931 5.210 7.783 1.00 95.69 204 SER A CA 1
ATOM 1473 C C . SER A 1 204 ? -10.343 6.039 8.922 1.00 95.69 204 SER A C 1
ATOM 1475 O O . SER A 1 204 ? -9.491 5.559 9.679 1.00 95.69 204 SER A O 1
ATOM 1477 N N . TRP A 1 205 ? -10.785 7.287 9.042 1.00 97.06 205 TRP A N 1
ATOM 1478 C CA . TRP A 1 205 ? -10.399 8.179 10.127 1.00 97.06 205 TRP A CA 1
ATOM 1479 C C . TRP A 1 205 ? -11.470 9.234 10.389 1.00 97.06 205 TRP A C 1
ATOM 1481 O O . TRP A 1 205 ? -12.250 9.574 9.501 1.00 97.06 205 TRP A O 1
ATOM 1491 N N . GLU A 1 206 ? -11.479 9.768 11.604 1.00 97.75 206 GLU A N 1
ATOM 1492 C CA . GLU A 1 206 ? -12.377 10.836 12.035 1.00 97.75 206 GLU A CA 1
ATOM 1493 C C . GLU A 1 206 ? -11.632 11.844 12.916 1.00 97.75 206 GLU A C 1
ATOM 1495 O O . GLU A 1 206 ? -10.781 11.477 13.730 1.00 97.75 206 GLU A O 1
ATOM 1500 N N . TRP A 1 207 ? -11.939 13.125 12.721 1.00 97.69 207 TRP A N 1
ATOM 1501 C CA . TRP A 1 207 ? -11.419 14.217 13.541 1.00 97.69 207 TRP A CA 1
ATOM 1502 C C . TRP A 1 207 ? -12.401 14.538 14.667 1.00 97.69 207 TRP A C 1
ATOM 1504 O O . TRP A 1 207 ? -13.613 14.559 14.442 1.00 97.69 207 TRP A O 1
ATOM 1514 N N . SER A 1 208 ? -11.888 14.845 15.858 1.00 98.31 208 SER A N 1
ATOM 1515 C CA . SER A 1 208 ? -12.684 15.462 16.920 1.00 98.31 208 SER A CA 1
ATOM 1516 C C . SER A 1 208 ? -13.237 16.820 16.477 1.00 98.31 208 SER A C 1
ATOM 1518 O O . SER A 1 208 ? -12.678 17.487 15.604 1.00 98.31 208 SER A O 1
ATOM 1520 N N . GLU A 1 209 ? -14.322 17.273 17.113 1.00 98.12 209 GLU A N 1
ATOM 1521 C CA . GLU A 1 209 ? -14.947 18.568 16.793 1.00 98.12 209 GLU A CA 1
ATOM 1522 C C . GLU A 1 209 ? -13.983 19.760 16.953 1.00 98.12 209 GLU A C 1
ATOM 1524 O O . GLU A 1 209 ? -14.113 20.758 16.246 1.00 98.12 209 GLU A O 1
ATOM 1529 N N . ASP A 1 210 ? -13.007 19.663 17.861 1.00 98.00 210 ASP A N 1
ATOM 1530 C CA . ASP A 1 210 ? -11.977 20.686 18.083 1.00 98.00 210 ASP A CA 1
ATOM 1531 C C . ASP A 1 210 ? -10.755 20.558 17.152 1.00 98.00 210 ASP A C 1
ATOM 1533 O O . ASP A 1 210 ? -9.893 21.439 17.146 1.00 98.00 210 ASP A O 1
ATOM 1537 N N . GLY A 1 211 ? -10.686 19.488 16.350 1.00 97.81 211 GLY A N 1
ATOM 1538 C CA . GLY A 1 211 ? -9.602 19.209 15.408 1.00 97.81 211 GLY A CA 1
ATOM 1539 C C . GLY A 1 211 ? -8.267 18.830 16.055 1.00 97.81 211 GLY A C 1
ATOM 1540 O O . GLY A 1 211 ? -7.237 18.881 15.381 1.00 97.81 211 GLY A O 1
ATOM 1541 N N . LEU A 1 212 ? -8.249 18.488 17.347 1.00 98.12 212 LEU A N 1
ATOM 1542 C CA . LEU A 1 212 ? -7.027 18.145 18.084 1.00 98.12 212 LEU A CA 1
ATOM 1543 C C . LEU A 1 212 ? -6.791 16.637 18.213 1.00 98.12 212 LEU A C 1
ATOM 1545 O O . LEU A 1 212 ? -5.672 16.227 18.528 1.00 98.12 212 LEU A O 1
ATOM 1549 N N . GLU A 1 213 ? -7.803 15.819 17.935 1.00 98.38 213 GLU A N 1
ATOM 1550 C CA . GLU A 1 213 ? -7.711 14.363 17.943 1.00 98.38 213 GLU A CA 1
ATOM 1551 C C . GLU A 1 213 ? -8.080 13.807 16.566 1.00 98.38 213 GLU A C 1
ATOM 1553 O O . GLU A 1 213 ? -9.087 14.184 15.967 1.00 98.38 213 GLU A O 1
ATOM 1558 N N . LEU A 1 214 ? -7.243 12.896 16.066 1.00 98.12 214 LEU A N 1
ATOM 1559 C CA . LEU A 1 214 ? -7.491 12.119 14.858 1.00 98.12 214 LEU A CA 1
ATOM 1560 C C . LEU A 1 214 ? -7.533 10.644 15.245 1.00 98.12 214 LEU A C 1
ATOM 1562 O O . LEU A 1 214 ? -6.503 10.056 15.582 1.00 98.12 214 LEU A O 1
ATOM 1566 N N . THR A 1 215 ? -8.713 10.044 15.162 1.00 98.19 215 THR A N 1
ATOM 1567 C CA . THR A 1 215 ? -8.897 8.608 15.367 1.00 98.19 215 THR A CA 1
ATOM 1568 C C . THR A 1 215 ? -8.772 7.915 14.021 1.00 98.19 215 THR A C 1
ATOM 1570 O O . THR A 1 215 ? -9.524 8.216 13.101 1.00 98.19 215 THR A O 1
ATOM 1573 N N . MET A 1 216 ? -7.815 6.995 13.880 1.00 97.94 216 MET A N 1
ATOM 1574 C CA . MET A 1 216 ? -7.617 6.211 12.656 1.00 97.94 216 MET A CA 1
ATOM 1575 C C . MET A 1 216 ? -7.963 4.746 12.916 1.00 97.94 216 MET A C 1
ATOM 1577 O O . MET A 1 216 ? -7.474 4.149 13.874 1.00 97.94 216 MET A O 1
ATOM 1581 N N . HIS A 1 217 ? -8.763 4.145 12.041 1.00 97.25 217 HIS A N 1
ATOM 1582 C CA . HIS A 1 217 ? -9.144 2.739 12.132 1.00 97.25 217 HIS A CA 1
ATOM 1583 C C . HIS A 1 217 ? -8.266 1.910 11.201 1.00 97.25 217 HIS A C 1
ATOM 1585 O O . HIS A 1 217 ? -8.274 2.103 9.983 1.00 97.25 217 HIS A O 1
ATOM 1591 N N . LEU A 1 218 ? -7.491 0.993 11.776 1.00 97.12 218 LEU A N 1
ATOM 1592 C CA . LEU A 1 218 ? -6.575 0.134 11.029 1.00 97.12 218 LEU A CA 1
ATOM 1593 C C . LEU A 1 218 ? -7.298 -1.076 10.420 1.00 97.12 218 LEU A C 1
ATOM 1595 O O . LEU A 1 218 ? -8.419 -1.418 10.808 1.00 97.12 218 LEU A O 1
ATOM 1599 N N . ILE A 1 219 ? -6.656 -1.732 9.452 1.00 95.75 219 ILE A N 1
ATOM 1600 C CA . ILE A 1 219 ? -7.130 -3.022 8.940 1.00 95.75 219 ILE A CA 1
ATOM 1601 C C . ILE A 1 219 ? -6.921 -4.100 10.016 1.00 95.75 219 ILE A C 1
ATOM 1603 O O . ILE A 1 219 ? -5.790 -4.409 10.388 1.00 95.75 219 ILE A O 1
ATOM 1607 N N . GLU A 1 220 ? -8.009 -4.711 10.478 1.00 97.00 220 GLU A N 1
ATOM 1608 C CA . GLU A 1 220 ? -7.980 -5.758 11.502 1.00 97.00 220 GLU A CA 1
ATOM 1609 C C . GLU A 1 220 ? -7.444 -7.092 10.962 1.00 97.00 220 GLU A C 1
ATOM 1611 O O . GLU A 1 220 ? -7.848 -7.564 9.895 1.00 97.00 220 GLU A O 1
ATOM 1616 N N . GLY A 1 221 ? -6.549 -7.727 11.724 1.00 96.56 221 GLY A N 1
ATOM 1617 C CA . GLY A 1 221 ? -5.972 -9.030 11.379 1.00 96.56 221 GLY A CA 1
ATOM 1618 C C . GLY A 1 221 ? -4.886 -8.976 10.303 1.00 96.56 221 GLY A C 1
ATOM 1619 O O . GLY A 1 221 ? -4.431 -10.031 9.851 1.00 96.56 221 GLY A O 1
ATOM 1620 N N . ALA A 1 222 ? -4.463 -7.771 9.899 1.00 96.25 222 ALA A N 1
ATOM 1621 C CA . ALA A 1 222 ? -3.290 -7.587 9.057 1.00 96.25 222 ALA A CA 1
ATOM 1622 C C . ALA A 1 222 ? -2.035 -8.135 9.753 1.00 96.25 222 ALA A C 1
ATOM 1624 O O . ALA A 1 222 ? -1.911 -8.088 10.978 1.00 96.25 222 ALA A O 1
ATOM 1625 N N . LYS A 1 223 ? -1.110 -8.676 8.958 1.00 96.50 223 LYS A N 1
ATOM 1626 C CA . LYS A 1 223 ? 0.121 -9.314 9.434 1.00 96.50 223 LYS A CA 1
ATOM 1627 C C . LYS A 1 223 ? 1.329 -8.733 8.712 1.00 96.50 223 LYS A C 1
ATOM 1629 O O . LYS A 1 223 ? 1.238 -8.359 7.540 1.00 96.50 223 LYS A O 1
ATOM 1634 N N . TRP A 1 224 ? 2.453 -8.678 9.409 1.00 95.69 224 TRP A N 1
ATOM 1635 C CA . TRP A 1 224 ? 3.769 -8.495 8.817 1.00 95.69 224 TRP A CA 1
ATOM 1636 C C . TRP A 1 224 ? 4.128 -9.692 7.930 1.00 95.69 224 TRP A C 1
ATOM 1638 O O . TRP A 1 224 ? 3.502 -10.751 7.985 1.00 95.69 224 TRP A O 1
ATOM 1648 N N . SER A 1 225 ? 5.145 -9.528 7.082 1.00 94.06 225 SER A N 1
ATOM 1649 C CA . SER A 1 225 ? 5.566 -10.571 6.137 1.00 94.06 225 SER A CA 1
ATOM 1650 C C . SER A 1 225 ? 6.097 -11.842 6.809 1.00 94.06 225 SER A C 1
ATOM 1652 O O . SER A 1 225 ? 6.159 -12.881 6.162 1.00 94.06 225 SER A O 1
ATOM 1654 N N . ASP A 1 226 ? 6.499 -11.761 8.077 1.00 96.38 226 ASP A N 1
ATOM 1655 C CA . ASP A 1 226 ? 6.906 -12.895 8.914 1.00 96.38 226 ASP A CA 1
ATOM 1656 C C . ASP A 1 226 ? 5.728 -13.568 9.646 1.00 96.38 226 ASP A C 1
ATOM 1658 O O . ASP A 1 226 ? 5.919 -14.582 10.313 1.00 96.38 226 ASP A O 1
ATOM 1662 N N . GLY A 1 227 ? 4.508 -13.044 9.489 1.00 96.62 227 GLY A N 1
ATOM 1663 C CA . GLY A 1 227 ? 3.282 -13.581 10.073 1.00 96.62 227 GLY A CA 1
ATOM 1664 C C . GLY A 1 227 ? 2.866 -12.943 11.399 1.00 96.62 227 GLY A C 1
ATOM 1665 O O . GLY A 1 227 ? 1.752 -13.210 11.852 1.00 96.62 227 GLY A O 1
ATOM 1666 N N . GLU A 1 228 ? 3.692 -12.082 11.998 1.00 97.62 228 GLU A N 1
ATOM 1667 C CA . GLU A 1 228 ? 3.336 -11.377 13.233 1.00 97.62 228 GLU A CA 1
ATOM 1668 C C . GLU A 1 228 ? 2.192 -10.383 12.998 1.00 97.62 228 GLU A C 1
ATOM 1670 O O . GLU A 1 228 ? 2.085 -9.767 11.936 1.00 97.62 228 GLU A O 1
ATOM 1675 N N . LEU A 1 229 ? 1.316 -10.201 13.989 1.00 97.00 229 LEU A N 1
ATOM 1676 C CA . LEU A 1 229 ? 0.178 -9.287 13.855 1.00 97.00 229 LEU A CA 1
ATOM 1677 C C . LEU A 1 229 ? 0.637 -7.825 13.755 1.00 97.00 229 LEU A C 1
ATOM 1679 O O . LEU A 1 229 ? 1.496 -7.362 14.504 1.00 97.00 229 LEU A O 1
ATOM 1683 N N . PHE A 1 230 ? 0.014 -7.083 12.841 1.00 94.62 230 PHE A N 1
ATOM 1684 C CA . PHE A 1 230 ? 0.098 -5.630 12.778 1.00 94.62 230 PHE A CA 1
ATOM 1685 C C . PHE A 1 230 ? -1.019 -5.038 13.644 1.00 94.62 230 PHE A C 1
ATOM 1687 O O . PHE A 1 230 ? -2.200 -5.237 13.352 1.00 94.62 230 PHE A O 1
ATOM 1694 N N . THR A 1 231 ? -0.642 -4.341 14.718 1.00 86.69 231 THR A N 1
ATOM 1695 C CA . THR A 1 231 ? -1.558 -3.771 15.721 1.00 86.69 231 THR A CA 1
ATOM 1696 C C . THR A 1 231 ? -1.093 -2.407 16.188 1.00 86.69 231 THR A C 1
ATOM 1698 O O . THR A 1 231 ? 0.143 -2.257 16.336 1.00 86.69 231 THR A O 1
#

Radius of gyration: 31.52 Å; chains: 1; bounding box: 75×60×88 Å

Foldseek 3Di:
DVVVVVVVVVVVVVVVVVVVVVPDDDDDDDDDDDDDDDDDDDDDDPPDPDDPPDQDFADQDPVGGDGPPDDDDPDDPPPVPPPDDQAAEALCQFKAWADDPDDDDDPVVVVCCVVVVDPDPVLQAFHTHIDGHQSNPPVGDDDDDDDDDDDAPADQQDDPVVVVGDGGDPCPCCVNPVQQDQFAQVCCVRHPDPRDTRGHQFRDWDADPVRPDIDTHGGHSHADPVRHGDD